Protein AF-A0A7C1QSH4-F1 (afdb_monomer_lite)

Sequence (235 aa):
MEVTATGENVVIDVFVGAFDNNEFIISPSNIIADNSPDDLEPAANSIRVELNITMPSQDDIYTLRILARASTLDGVDTGLAVIDIIVTVGTVIIPAIPPLALFFNHNNYYIGFVVVILLVIGLIIFQINVKRKRESKLHGIFMISAFALTTINAFLIMKDTMNITFGIIELPIINYIGQLSHIILGSVGYIAGIIAVIGIFSNVPISKMKLAVYVMFLAWTFNFFYGIFVPIPGG

Radius of gyration: 26.6 Å; chains: 1; bounding box: 58×40×71 Å

pLDDT: mean 81.97, std 11.88, range [41.84, 95.5]

Structure (mmCIF, N/CA/C/O backbone):
data_AF-A0A7C1QSH4-F1
#
_entry.id   AF-A0A7C1QSH4-F1
#
loop_
_atom_site.group_PDB
_atom_site.id
_atom_site.type_symbol
_atom_site.label_atom_id
_atom_site.label_alt_id
_atom_site.label_comp_id
_atom_site.label_asym_id
_atom_site.label_entity_id
_atom_site.label_seq_id
_atom_site.pdbx_PDB_ins_code
_atom_site.Cartn_x
_atom_site.Cartn_y
_atom_site.Cartn_z
_atom_site.occupancy
_atom_site.B_iso_or_equiv
_atom_site.auth_seq_id
_atom_site.auth_comp_id
_atom_site.auth_asym_id
_atom_site.auth_atom_id
_atom_site.pdbx_PDB_model_num
ATOM 1 N N . MET A 1 1 ? 16.823 3.602 -27.739 1.00 87.19 1 MET A N 1
ATOM 2 C CA . MET A 1 1 ? 16.861 3.101 -26.350 1.00 87.19 1 MET A CA 1
ATOM 3 C C . MET A 1 1 ? 18.049 2.174 -26.244 1.00 87.19 1 MET A C 1
ATOM 5 O O . MET A 1 1 ? 18.181 1.312 -27.100 1.00 87.19 1 MET A O 1
ATOM 9 N N . GLU A 1 2 ? 18.906 2.356 -25.247 1.00 91.62 2 GLU A N 1
ATOM 10 C CA . GLU A 1 2 ? 20.000 1.414 -24.999 1.00 91.62 2 GLU A CA 1
ATOM 11 C C . GLU A 1 2 ? 19.502 0.282 -24.095 1.00 91.62 2 GLU A C 1
ATOM 13 O O . GLU A 1 2 ? 18.857 0.539 -23.075 1.00 91.62 2 GLU A O 1
ATOM 18 N N . VAL A 1 3 ? 19.778 -0.962 -24.482 1.00 89.31 3 VAL A N 1
ATOM 19 C CA . VAL A 1 3 ? 19.474 -2.157 -23.692 1.00 89.31 3 VAL A CA 1
ATOM 20 C C . VAL A 1 3 ? 20.765 -2.939 -23.498 1.00 89.31 3 VAL A C 1
ATOM 22 O O . VAL A 1 3 ? 21.462 -3.244 -24.463 1.00 89.31 3 VAL A O 1
ATOM 25 N N . THR A 1 4 ? 21.068 -3.265 -22.242 1.00 91.12 4 THR A N 1
ATOM 26 C CA . THR A 1 4 ? 22.184 -4.144 -21.879 1.00 91.12 4 THR A CA 1
ATOM 27 C C . THR A 1 4 ? 21.631 -5.394 -21.209 1.00 91.12 4 THR A C 1
ATOM 29 O O . THR A 1 4 ? 20.870 -5.292 -20.246 1.00 91.12 4 THR A O 1
ATOM 32 N N . ALA A 1 5 ? 22.023 -6.564 -21.702 1.00 88.38 5 ALA A N 1
ATOM 33 C CA . ALA A 1 5 ? 21.636 -7.856 -21.152 1.00 88.38 5 ALA A CA 1
ATOM 34 C C . ALA A 1 5 ? 22.881 -8.700 -20.874 1.00 88.38 5 ALA A C 1
ATOM 36 O O . ALA A 1 5 ? 23.785 -8.758 -21.699 1.00 88.38 5 ALA A O 1
ATOM 37 N N . THR A 1 6 ? 22.931 -9.372 -19.725 1.00 87.38 6 THR A N 1
ATOM 38 C CA . THR A 1 6 ? 24.064 -10.220 -19.331 1.00 87.38 6 THR A CA 1
ATOM 39 C C . THR A 1 6 ? 23.585 -11.607 -18.912 1.00 87.38 6 THR A C 1
ATOM 41 O O . THR A 1 6 ? 22.501 -11.756 -18.346 1.00 87.38 6 THR A O 1
ATOM 44 N N . GLY A 1 7 ? 24.384 -12.635 -19.197 1.00 81.31 7 GLY A N 1
ATOM 45 C CA . GLY A 1 7 ? 24.073 -14.026 -18.861 1.00 81.31 7 GLY A CA 1
ATOM 46 C C . GLY A 1 7 ? 24.605 -15.026 -19.885 1.00 81.31 7 GLY A C 1
ATOM 47 O O . GLY A 1 7 ? 24.888 -14.672 -21.027 1.00 81.31 7 GLY A O 1
ATOM 48 N N . GLU A 1 8 ? 24.746 -16.288 -19.475 1.00 80.94 8 GLU A N 1
ATOM 49 C CA . GLU A 1 8 ? 25.209 -17.349 -20.374 1.00 80.94 8 GLU A CA 1
ATOM 50 C C . GLU A 1 8 ? 24.262 -17.529 -21.565 1.00 80.94 8 GLU A C 1
ATOM 52 O O . GLU A 1 8 ? 23.074 -17.797 -21.378 1.00 80.94 8 GLU A O 1
ATOM 57 N N . ASN A 1 9 ? 24.800 -17.425 -22.785 1.00 77.94 9 ASN A N 1
ATOM 58 C CA . ASN A 1 9 ? 24.036 -17.548 -24.034 1.00 77.94 9 ASN A CA 1
ATOM 59 C C . ASN A 1 9 ? 22.797 -16.631 -24.077 1.00 77.94 9 ASN A C 1
ATOM 61 O O . ASN A 1 9 ? 21.720 -17.053 -24.519 1.00 77.94 9 ASN A O 1
ATOM 65 N N . VAL A 1 10 ? 22.933 -15.406 -23.562 1.00 86.50 10 VAL A N 1
ATOM 66 C CA . VAL A 1 10 ? 21.848 -14.422 -23.536 1.00 86.50 10 VAL A CA 1
ATOM 67 C C . VAL A 1 10 ? 21.462 -13.981 -24.952 1.00 86.50 10 VAL A C 1
ATOM 69 O O . VAL A 1 10 ? 22.279 -13.964 -25.869 1.00 86.50 10 VAL A O 1
ATOM 72 N N . VAL A 1 11 ? 20.187 -13.649 -25.125 1.00 89.31 11 VAL A N 1
ATOM 73 C CA . VAL A 1 11 ? 19.580 -13.081 -26.329 1.00 89.31 11 VAL A CA 1
ATOM 74 C C . VAL A 1 11 ? 18.623 -11.981 -25.881 1.00 89.31 11 VAL A C 1
ATOM 76 O O . VAL A 1 11 ? 17.843 -12.194 -24.947 1.00 89.31 11 VAL A O 1
ATOM 79 N N . ILE A 1 12 ? 18.670 -10.823 -26.538 1.00 90.12 12 ILE A N 1
ATOM 80 C CA . ILE A 1 12 ? 17.647 -9.780 -26.395 1.00 90.12 12 ILE A CA 1
ATOM 81 C C . ILE A 1 12 ? 16.533 -10.082 -27.396 1.00 90.12 12 ILE A C 1
ATOM 83 O O . ILE A 1 12 ? 16.807 -10.251 -28.582 1.00 90.12 12 ILE A O 1
ATOM 87 N N . ASP A 1 13 ? 15.291 -10.166 -26.923 1.00 89.88 13 ASP A N 1
ATOM 88 C CA . ASP A 1 13 ? 14.128 -10.545 -27.729 1.00 89.88 13 ASP A CA 1
ATOM 89 C C . ASP A 1 13 ? 12.935 -9.617 -27.451 1.00 89.88 13 ASP A C 1
ATOM 91 O O . ASP A 1 13 ? 12.422 -9.539 -26.333 1.00 89.88 13 ASP A O 1
ATOM 95 N N . VAL A 1 14 ? 12.479 -8.914 -28.484 1.00 88.38 14 VAL A N 1
ATOM 96 C CA . VAL A 1 14 ? 11.181 -8.241 -28.533 1.00 88.38 14 VAL A CA 1
ATOM 97 C C . VAL A 1 14 ? 10.192 -9.220 -29.154 1.00 88.38 14 VAL A C 1
ATOM 99 O O . VAL A 1 14 ? 9.933 -9.210 -30.360 1.00 88.38 14 VAL A O 1
ATOM 102 N N . PHE A 1 15 ? 9.666 -10.107 -28.311 1.00 81.50 15 PHE A N 1
ATOM 103 C CA . PHE A 1 15 ? 8.886 -11.251 -28.765 1.00 81.50 15 PHE A CA 1
ATOM 104 C C . PHE A 1 15 ? 7.606 -10.813 -29.489 1.00 81.50 15 PHE A C 1
ATOM 106 O O . PHE A 1 15 ? 6.705 -10.214 -28.896 1.00 81.50 15 PHE A O 1
ATOM 113 N N . VAL A 1 16 ? 7.525 -11.135 -30.778 1.00 77.00 16 VAL A N 1
ATOM 114 C CA . VAL A 1 16 ? 6.364 -10.869 -31.636 1.00 77.00 16 VAL A CA 1
ATOM 115 C C . VAL A 1 16 ? 5.180 -11.698 -31.126 1.00 77.00 16 VAL A C 1
ATOM 117 O O . VAL A 1 16 ? 5.241 -12.925 -31.089 1.00 77.00 16 VAL A O 1
ATOM 120 N N . GLY A 1 17 ? 4.098 -11.030 -30.725 1.00 72.81 17 GLY A N 1
ATOM 121 C CA . GLY A 1 17 ? 2.904 -11.649 -30.140 1.00 72.81 17 GLY A CA 1
ATOM 122 C C . GLY A 1 17 ? 2.796 -11.578 -28.613 1.00 72.81 17 GLY A C 1
ATOM 123 O O . GLY A 1 17 ? 1.763 -11.983 -28.081 1.00 72.81 17 GLY A O 1
ATOM 124 N N . ALA A 1 18 ? 3.799 -11.049 -27.901 1.00 78.62 18 ALA A N 1
ATOM 125 C CA . ALA A 1 18 ? 3.620 -10.622 -26.510 1.00 78.62 18 ALA A CA 1
ATOM 126 C C . ALA A 1 18 ? 2.989 -9.226 -26.467 1.00 78.62 18 ALA A C 1
ATOM 128 O O . ALA A 1 18 ? 3.513 -8.301 -27.084 1.00 78.62 18 ALA A O 1
ATOM 129 N N . PHE A 1 19 ? 1.895 -9.081 -25.710 1.00 85.50 19 PHE A N 1
ATOM 130 C CA . PHE A 1 19 ? 1.136 -7.831 -25.580 1.00 85.50 19 PHE A CA 1
ATOM 131 C C . PHE A 1 19 ? 0.950 -7.113 -26.926 1.00 85.50 19 PHE A C 1
ATOM 133 O O . PHE A 1 19 ? 0.395 -7.699 -27.854 1.00 85.50 19 PHE A O 1
ATOM 140 N N . ASP A 1 20 ? 1.459 -5.884 -27.027 1.00 90.31 20 ASP A N 1
ATOM 141 C CA . ASP A 1 20 ? 1.323 -5.001 -28.172 1.00 90.31 20 ASP A CA 1
ATOM 142 C C . ASP A 1 20 ? 2.613 -4.927 -29.002 1.00 90.31 20 ASP A C 1
ATOM 144 O O . ASP A 1 20 ? 2.736 -4.060 -29.860 1.00 90.31 20 ASP A O 1
ATOM 148 N N . ASN A 1 21 ? 3.585 -5.830 -28.795 1.00 88.62 21 ASN A N 1
ATOM 149 C CA . ASN A 1 21 ? 4.876 -5.821 -29.503 1.00 88.62 21 ASN A CA 1
ATOM 150 C C . ASN A 1 21 ? 4.738 -5.788 -31.034 1.00 88.62 21 ASN A C 1
ATOM 152 O O . ASN A 1 21 ? 5.619 -5.271 -31.715 1.00 88.62 21 ASN A O 1
ATOM 156 N N . ASN A 1 22 ? 3.636 -6.318 -31.573 1.00 90.19 22 ASN A N 1
ATOM 157 C CA . ASN A 1 22 ? 3.340 -6.316 -33.010 1.00 90.19 22 ASN A CA 1
ATOM 158 C C . ASN A 1 22 ? 3.017 -4.924 -33.569 1.00 90.19 22 ASN A C 1
ATOM 160 O O . ASN A 1 22 ? 3.125 -4.717 -34.775 1.00 90.19 22 ASN A O 1
ATOM 164 N N . GLU A 1 23 ? 2.609 -3.992 -32.711 1.00 92.19 23 GLU A N 1
ATOM 165 C CA . GLU A 1 23 ? 2.243 -2.627 -33.090 1.00 92.19 23 GLU A CA 1
ATOM 166 C C . GLU A 1 23 ? 3.473 -1.703 -33.157 1.00 92.19 23 GLU A C 1
ATOM 168 O O . GLU A 1 23 ? 3.415 -0.619 -33.741 1.00 92.19 23 GLU A O 1
ATOM 173 N N . PHE A 1 24 ? 4.611 -2.133 -32.599 1.00 92.50 24 PHE A N 1
ATOM 174 C CA . PHE A 1 24 ? 5.875 -1.401 -32.647 1.00 92.50 24 PHE A CA 1
ATOM 175 C C . PHE A 1 24 ? 6.738 -1.856 -33.827 1.00 92.50 24 PHE A C 1
ATOM 177 O O . PHE A 1 24 ? 6.802 -3.036 -34.166 1.00 92.50 24 PHE A O 1
ATOM 184 N N . ILE A 1 25 ? 7.487 -0.920 -34.416 1.00 93.19 25 ILE A N 1
ATOM 185 C CA . ILE A 1 25 ? 8.544 -1.251 -35.384 1.00 93.19 25 ILE A CA 1
ATOM 186 C C . ILE A 1 25 ? 9.889 -1.129 -34.673 1.00 93.19 25 ILE A C 1
ATOM 188 O O . ILE A 1 25 ? 10.261 -0.036 -34.240 1.00 93.19 25 ILE A O 1
ATOM 192 N N . ILE A 1 26 ? 10.615 -2.242 -34.574 1.00 92.75 26 ILE A N 1
ATOM 193 C CA . ILE A 1 26 ? 11.911 -2.332 -33.895 1.00 92.75 26 ILE A CA 1
ATOM 194 C C . ILE A 1 26 ? 13.031 -2.476 -34.926 1.00 92.75 26 ILE A C 1
ATOM 196 O O . ILE A 1 26 ? 12.929 -3.241 -35.883 1.00 92.75 26 ILE A O 1
ATOM 200 N N . SER A 1 27 ? 14.121 -1.750 -34.707 1.00 92.94 27 SER A N 1
ATOM 201 C CA . SER A 1 27 ? 15.360 -1.820 -35.482 1.00 92.94 27 SER A CA 1
ATOM 202 C C . SER A 1 27 ? 16.552 -1.870 -34.516 1.00 92.94 27 SER A C 1
ATOM 204 O O . SER A 1 27 ? 16.499 -1.179 -33.495 1.00 92.94 27 SER A O 1
ATOM 206 N N . PRO A 1 28 ? 17.636 -2.614 -34.814 1.00 90.12 28 PRO A N 1
ATOM 207 C CA . PRO A 1 28 ? 17.927 -3.296 -36.087 1.00 90.12 28 PRO A CA 1
ATOM 208 C C . PRO A 1 28 ? 17.184 -4.625 -36.299 1.00 90.12 28 PRO A C 1
ATOM 210 O O . PRO A 1 28 ? 16.919 -4.996 -37.440 1.00 90.12 28 PRO A O 1
ATOM 213 N N . SER A 1 29 ? 16.788 -5.310 -35.227 1.00 90.62 29 SER A N 1
ATOM 214 C CA . SER A 1 29 ? 16.039 -6.570 -35.272 1.00 90.62 29 SER A CA 1
ATOM 215 C C . SER A 1 29 ? 15.241 -6.750 -33.977 1.00 90.62 29 SER A C 1
ATOM 217 O O . SER A 1 29 ? 15.579 -6.165 -32.948 1.00 90.62 29 SER A O 1
ATOM 219 N N . ASN A 1 30 ? 14.198 -7.582 -34.020 1.00 88.62 30 ASN A N 1
ATOM 220 C CA . ASN A 1 30 ? 13.460 -8.007 -32.826 1.00 88.62 30 ASN A CA 1
ATOM 221 C C . ASN A 1 30 ? 14.281 -8.968 -31.958 1.00 88.62 30 ASN A C 1
ATOM 223 O O . ASN A 1 30 ? 14.021 -9.075 -30.769 1.00 88.62 30 ASN A O 1
ATOM 227 N N . ILE A 1 31 ? 15.252 -9.673 -32.543 1.00 90.44 31 ILE A N 1
ATOM 228 C CA . ILE A 1 31 ? 16.086 -10.658 -31.851 1.00 90.44 31 ILE A CA 1
ATOM 229 C C . ILE A 1 31 ? 17.551 -10.312 -32.097 1.00 90.44 31 ILE A C 1
ATOM 231 O O . ILE A 1 31 ? 17.977 -10.238 -33.253 1.00 90.44 31 ILE A O 1
ATOM 235 N N . ILE A 1 32 ? 18.306 -10.133 -31.015 1.00 92.00 32 ILE A N 1
ATOM 236 C CA . ILE A 1 32 ? 19.735 -9.811 -31.019 1.00 92.00 32 ILE A CA 1
ATOM 237 C C . ILE A 1 32 ? 20.458 -10.867 -30.191 1.00 92.00 32 ILE A C 1
ATOM 239 O O . ILE A 1 32 ? 20.182 -11.030 -29.001 1.00 92.00 32 ILE A O 1
ATOM 243 N N . ALA A 1 33 ? 21.361 -11.605 -30.829 1.00 89.94 33 ALA A N 1
ATOM 244 C CA . ALA A 1 33 ? 22.171 -12.626 -30.176 1.00 89.94 33 ALA A CA 1
ATOM 245 C C . ALA A 1 33 ? 23.535 -12.067 -29.752 1.00 89.94 33 ALA A C 1
ATOM 247 O O . ALA A 1 33 ? 24.044 -11.124 -30.362 1.00 89.94 33 ALA A O 1
ATOM 248 N N . ASP A 1 34 ? 24.127 -12.696 -28.741 1.00 88.31 34 ASP A N 1
ATOM 249 C CA . ASP A 1 34 ? 25.480 -12.409 -28.263 1.00 88.31 34 ASP A CA 1
ATOM 250 C C . ASP A 1 34 ? 26.509 -12.568 -29.391 1.00 88.31 34 ASP A C 1
ATOM 252 O O . ASP A 1 34 ? 26.496 -13.564 -30.124 1.00 88.31 34 ASP A O 1
ATOM 256 N N . ASN A 1 35 ? 27.386 -11.573 -29.540 1.00 87.44 35 ASN A N 1
ATOM 257 C CA . ASN A 1 35 ? 28.372 -11.450 -30.620 1.00 87.44 35 ASN A CA 1
ATOM 258 C C . ASN A 1 35 ? 27.768 -11.379 -32.039 1.00 87.44 35 ASN A C 1
ATOM 260 O O . ASN A 1 35 ? 28.435 -11.714 -33.026 1.00 87.44 35 ASN A O 1
ATOM 264 N N . SER A 1 36 ? 26.504 -10.967 -32.171 1.00 90.88 36 SER A N 1
ATOM 265 C CA . SER A 1 36 ? 25.915 -10.648 -33.478 1.00 90.88 36 SER A CA 1
ATOM 266 C C . SER A 1 36 ? 26.439 -9.306 -34.020 1.00 90.88 36 SER A C 1
ATOM 268 O O . SER A 1 36 ? 27.003 -8.517 -33.266 1.00 90.88 36 SER A O 1
ATOM 270 N N . PRO A 1 37 ? 26.265 -8.994 -35.320 1.00 91.25 37 PRO A N 1
ATOM 271 C CA . PRO A 1 37 ? 26.692 -7.705 -35.880 1.00 91.25 37 PRO A CA 1
ATOM 272 C C . PRO A 1 37 ? 26.049 -6.477 -35.222 1.00 91.25 37 PRO A C 1
ATOM 274 O O . PRO A 1 37 ? 26.605 -5.385 -35.307 1.00 91.25 37 PRO A O 1
ATOM 277 N N . ASP A 1 38 ? 24.885 -6.664 -34.601 1.00 92.25 38 ASP A N 1
ATOM 278 C CA . ASP A 1 38 ? 24.133 -5.621 -33.904 1.00 92.25 38 ASP A CA 1
ATOM 279 C C . ASP A 1 38 ? 24.494 -5.533 -32.409 1.00 92.25 38 ASP A C 1
ATOM 281 O O . ASP A 1 38 ? 24.003 -4.650 -31.703 1.00 92.25 38 ASP A O 1
ATOM 285 N N . ASP A 1 39 ? 25.349 -6.437 -31.924 1.00 92.19 39 ASP A N 1
ATOM 286 C CA . ASP A 1 39 ? 25.893 -6.400 -30.576 1.00 92.19 39 ASP A CA 1
ATOM 287 C C . ASP A 1 39 ? 27.076 -5.428 -30.507 1.00 92.19 39 ASP A C 1
ATOM 289 O O . ASP A 1 39 ? 28.132 -5.613 -31.116 1.00 92.19 39 ASP A O 1
ATOM 293 N N . LEU A 1 40 ? 26.880 -4.355 -29.751 1.00 92.25 40 LEU A N 1
ATOM 294 C CA . LEU A 1 40 ? 27.864 -3.308 -29.513 1.00 92.25 40 LEU A CA 1
ATOM 295 C C . LEU A 1 40 ? 28.824 -3.669 -28.373 1.00 92.25 40 LEU A C 1
ATOM 297 O O . LEU A 1 40 ? 29.684 -2.847 -28.034 1.00 92.25 40 LEU A O 1
ATOM 301 N N . GLU A 1 41 ? 28.672 -4.835 -27.739 1.00 90.12 41 GLU A N 1
ATOM 302 C CA . GLU A 1 41 ? 29.575 -5.351 -26.716 1.00 90.12 41 GLU A CA 1
ATOM 303 C C . GLU A 1 41 ? 30.280 -6.629 -27.209 1.00 90.12 41 GLU A C 1
ATOM 305 O O . GLU A 1 41 ? 29.647 -7.655 -27.410 1.00 90.12 41 GLU A O 1
ATOM 310 N N . PRO A 1 42 ? 31.610 -6.612 -27.407 1.00 80.81 42 PRO A N 1
ATOM 311 C CA . PRO A 1 42 ? 32.346 -7.782 -27.898 1.00 80.81 42 PRO A CA 1
ATOM 312 C C . PRO A 1 42 ? 32.633 -8.844 -26.817 1.00 80.81 42 PRO A C 1
ATOM 314 O O . PRO A 1 42 ? 33.387 -9.789 -27.066 1.00 80.81 42 PRO A O 1
ATOM 317 N N . ALA A 1 43 ? 32.148 -8.657 -25.587 1.00 88.25 43 ALA A N 1
ATOM 318 C CA . ALA A 1 43 ? 32.390 -9.569 -24.480 1.00 88.25 43 ALA A CA 1
ATOM 319 C C . ALA A 1 43 ? 31.348 -10.693 -24.453 1.00 88.25 43 ALA A C 1
ATOM 321 O O . ALA A 1 43 ? 30.153 -10.437 -24.387 1.00 88.25 43 ALA A O 1
ATOM 322 N N . ALA A 1 44 ? 31.813 -11.944 -24.388 1.00 84.69 44 ALA A N 1
ATOM 323 C CA . ALA A 1 44 ? 30.923 -13.093 -24.254 1.00 84.69 44 ALA A CA 1
ATOM 324 C C . ALA A 1 44 ? 29.993 -12.962 -23.036 1.00 84.69 44 ALA A C 1
ATOM 326 O O . ALA A 1 44 ? 30.416 -12.531 -21.957 1.00 84.69 44 ALA A O 1
ATOM 327 N N . ASN A 1 45 ? 28.761 -13.442 -23.195 1.00 86.06 45 ASN A N 1
ATOM 328 C CA . ASN A 1 45 ? 27.684 -13.416 -22.209 1.00 86.06 45 ASN A CA 1
ATOM 329 C C . ASN A 1 45 ? 27.194 -12.001 -21.858 1.00 86.06 45 ASN A C 1
ATOM 331 O O . ASN A 1 45 ? 26.651 -11.790 -20.767 1.00 86.06 45 ASN A O 1
ATOM 335 N N . SER A 1 46 ? 27.393 -11.027 -22.748 1.00 89.38 46 SER A N 1
ATOM 336 C CA . SER A 1 46 ? 26.962 -9.646 -22.555 1.00 89.38 46 SER A CA 1
ATOM 337 C C . SER A 1 46 ? 26.601 -9.009 -23.888 1.00 89.38 46 SER A C 1
ATOM 339 O O . SER A 1 46 ? 27.477 -8.775 -24.702 1.00 89.38 46 SER A O 1
ATOM 341 N N . ILE A 1 47 ? 25.334 -8.637 -24.052 1.00 91.25 47 ILE A N 1
ATOM 342 C CA . ILE A 1 47 ? 24.849 -7.906 -25.223 1.00 91.25 47 ILE A CA 1
ATOM 343 C C . ILE A 1 47 ? 24.620 -6.452 -24.841 1.00 91.25 47 ILE A C 1
ATOM 345 O O . ILE A 1 47 ? 23.942 -6.175 -23.844 1.00 91.25 47 ILE A O 1
ATOM 349 N N . ARG A 1 48 ? 25.086 -5.524 -25.677 1.00 93.62 48 ARG A N 1
ATOM 350 C CA . ARG A 1 48 ? 24.647 -4.121 -25.644 1.00 93.62 48 ARG A CA 1
ATOM 351 C C . ARG A 1 48 ? 24.106 -3.728 -27.008 1.00 93.62 48 ARG A C 1
ATOM 353 O O . ARG A 1 48 ? 24.815 -3.832 -27.995 1.00 93.62 48 ARG A O 1
ATOM 360 N N . VAL A 1 49 ? 22.882 -3.211 -27.070 1.00 93.50 49 VAL A N 1
ATOM 361 C CA . VAL A 1 49 ? 22.268 -2.785 -28.336 1.00 93.50 49 VAL A CA 1
ATOM 362 C C . VAL A 1 49 ? 21.547 -1.449 -28.194 1.00 93.50 49 VAL A C 1
ATOM 364 O O . VAL A 1 49 ? 20.917 -1.161 -27.173 1.00 93.50 49 VAL A O 1
ATOM 367 N N . GLU A 1 50 ? 21.607 -0.638 -29.248 1.00 93.81 50 GLU A N 1
ATOM 368 C CA . GLU A 1 50 ? 20.758 0.540 -29.412 1.00 93.81 50 GLU A CA 1
ATOM 369 C C . GLU A 1 50 ? 19.532 0.188 -30.260 1.00 93.81 50 GLU A C 1
ATOM 371 O O . GLU A 1 50 ? 19.606 0.060 -31.481 1.00 93.81 50 GLU A O 1
ATOM 376 N N . LEU A 1 51 ? 18.377 0.053 -29.608 1.00 92.56 51 LEU A N 1
ATOM 377 C CA . LEU A 1 51 ? 17.105 -0.179 -30.284 1.00 92.56 51 LEU A CA 1
ATOM 378 C C . LEU A 1 51 ? 16.492 1.145 -30.739 1.00 92.56 51 LEU A C 1
ATOM 380 O O . LEU A 1 51 ? 16.255 2.052 -29.928 1.00 92.56 51 LEU A O 1
ATOM 384 N N . ASN A 1 52 ? 16.171 1.236 -32.025 1.00 93.00 52 ASN A N 1
ATOM 385 C CA . ASN A 1 52 ? 15.297 2.267 -32.561 1.00 93.00 52 ASN A CA 1
ATOM 386 C C . ASN A 1 52 ? 13.864 1.723 -32.617 1.00 93.00 52 ASN A C 1
ATOM 388 O O . ASN A 1 52 ? 13.599 0.731 -33.295 1.00 93.00 52 ASN A O 1
ATOM 392 N N . ILE A 1 53 ? 12.961 2.360 -31.874 1.00 92.50 53 ILE A N 1
ATOM 393 C CA . ILE A 1 53 ? 11.585 1.904 -31.662 1.00 92.50 53 ILE A CA 1
ATOM 394 C C . ILE A 1 53 ? 10.654 2.971 -32.230 1.00 92.50 53 ILE A C 1
ATOM 396 O O . ILE A 1 53 ? 10.630 4.101 -31.738 1.00 92.50 53 ILE A O 1
ATOM 400 N N . THR A 1 54 ? 9.883 2.616 -33.253 1.00 93.38 54 THR A N 1
ATOM 401 C CA . THR A 1 54 ? 8.830 3.482 -33.796 1.00 93.38 54 THR A CA 1
ATOM 402 C C . THR A 1 54 ? 7.505 3.136 -33.135 1.00 93.38 54 THR A C 1
ATOM 404 O O . THR A 1 54 ? 7.123 1.966 -33.087 1.00 93.38 54 THR A O 1
ATOM 407 N N . MET A 1 55 ? 6.823 4.160 -32.627 1.00 91.69 55 MET A N 1
ATOM 408 C CA . MET A 1 55 ? 5.554 4.013 -31.916 1.00 91.69 55 MET A CA 1
ATOM 409 C C . MET A 1 55 ? 4.383 3.778 -32.885 1.00 91.69 55 MET A C 1
ATOM 411 O O . MET A 1 55 ? 4.439 4.268 -34.020 1.00 91.69 55 MET A O 1
ATOM 415 N N . PRO A 1 56 ? 3.311 3.097 -32.440 1.00 90.38 56 PRO A N 1
ATOM 416 C CA . PRO A 1 56 ? 2.076 2.962 -33.207 1.00 90.38 56 PRO A CA 1
ATOM 417 C C . PRO A 1 56 ? 1.465 4.327 -33.548 1.00 90.38 56 PRO A C 1
ATOM 419 O O . PRO A 1 56 ? 1.678 5.315 -32.846 1.00 90.38 56 PRO A O 1
ATOM 422 N N . SER A 1 57 ? 0.679 4.396 -34.625 1.00 88.25 57 SER A N 1
ATOM 423 C CA . SER A 1 57 ? 0.072 5.652 -35.090 1.00 88.25 57 SER A CA 1
ATOM 424 C C . SER A 1 57 ? -1.330 5.927 -34.537 1.00 88.25 57 SER A C 1
ATOM 426 O O . SER A 1 57 ? -1.897 6.972 -34.851 1.00 88.25 57 SER A O 1
ATOM 428 N N . GLN A 1 58 ? -1.933 4.981 -33.813 1.00 89.56 58 GLN A N 1
ATOM 429 C CA . GLN A 1 58 ? -3.283 5.118 -33.258 1.00 89.56 58 GLN A CA 1
ATOM 430 C C . GLN A 1 58 ? -3.223 5.500 -31.778 1.00 89.56 58 GLN A C 1
ATOM 432 O O . GLN A 1 58 ? -2.373 4.994 -31.047 1.00 89.56 58 GLN A O 1
ATOM 437 N N . ASP A 1 59 ? -4.140 6.367 -31.348 1.00 87.44 59 ASP A N 1
ATOM 438 C CA . ASP A 1 59 ? -4.262 6.797 -29.953 1.00 87.44 59 ASP A CA 1
ATOM 439 C C . ASP A 1 59 ? -4.681 5.619 -29.057 1.00 87.44 59 ASP A C 1
ATOM 441 O O . ASP A 1 59 ? -5.824 5.167 -29.139 1.00 87.44 59 ASP A O 1
ATOM 445 N N . ASP A 1 60 ? -3.767 5.144 -28.206 1.00 83.56 60 ASP A N 1
ATOM 446 C CA . ASP A 1 60 ? -4.018 4.109 -27.193 1.00 83.56 60 ASP A CA 1
ATOM 447 C C . ASP A 1 60 ? -2.860 4.027 -26.169 1.00 83.56 60 ASP A C 1
ATOM 449 O O . ASP A 1 60 ? -1.854 4.747 -26.257 1.00 83.56 60 ASP A O 1
ATOM 453 N N . ILE A 1 61 ? -3.000 3.138 -25.185 1.00 82.69 61 ILE A N 1
ATOM 454 C CA . ILE A 1 61 ? -1.943 2.708 -24.270 1.00 82.69 61 ILE A CA 1
ATOM 455 C C . ILE A 1 61 ? -1.432 1.342 -24.730 1.00 82.69 61 ILE A C 1
ATOM 457 O O . ILE A 1 61 ? -2.150 0.351 -24.654 1.00 82.69 61 ILE A O 1
ATOM 461 N N . TYR A 1 62 ? -0.165 1.293 -25.126 1.00 86.25 62 TYR A N 1
ATOM 462 C CA . TYR A 1 62 ? 0.511 0.088 -25.594 1.00 86.25 62 TYR A CA 1
ATOM 463 C C . TYR A 1 62 ? 1.564 -0.366 -24.584 1.00 86.25 62 TYR A C 1
ATOM 465 O O . TYR A 1 62 ? 2.211 0.451 -23.923 1.00 86.25 62 TYR A O 1
ATOM 473 N N . THR A 1 63 ? 1.782 -1.672 -24.496 1.00 90.00 63 THR A N 1
ATOM 474 C CA . THR A 1 63 ? 2.841 -2.283 -23.690 1.00 90.00 63 THR A CA 1
ATOM 475 C C . THR A 1 63 ? 3.869 -2.936 -24.604 1.00 90.00 63 THR A C 1
ATOM 477 O O . THR A 1 63 ? 3.578 -3.931 -25.266 1.00 90.00 63 THR A O 1
ATOM 480 N N . LEU A 1 64 ? 5.089 -2.391 -24.606 1.00 89.81 64 LEU A N 1
ATOM 481 C CA . LEU A 1 64 ? 6.252 -3.000 -25.247 1.00 89.81 64 LEU A CA 1
ATOM 482 C C . LEU A 1 64 ? 6.993 -3.873 -24.230 1.00 89.81 64 LEU A C 1
ATOM 484 O O . LEU A 1 64 ? 7.516 -3.360 -23.241 1.00 89.81 64 LEU A O 1
ATOM 488 N N . ARG A 1 65 ? 7.085 -5.174 -24.492 1.00 89.25 65 ARG A N 1
ATOM 489 C CA . ARG A 1 65 ? 7.855 -6.134 -23.696 1.00 89.25 65 ARG A CA 1
ATOM 490 C C . ARG A 1 65 ? 9.176 -6.464 -24.377 1.00 89.25 65 ARG A C 1
ATOM 492 O O . ARG A 1 65 ? 9.195 -6.966 -25.499 1.00 89.25 65 ARG A O 1
ATOM 499 N N . ILE A 1 66 ? 10.273 -6.245 -23.662 1.00 88.88 66 ILE A N 1
ATOM 500 C CA . ILE A 1 66 ? 11.627 -6.627 -24.070 1.00 88.88 66 ILE A CA 1
ATOM 501 C C . ILE A 1 66 ? 12.143 -7.679 -23.091 1.00 88.88 66 ILE A C 1
ATOM 503 O O . ILE A 1 66 ? 12.064 -7.513 -21.872 1.00 88.88 66 ILE A O 1
ATOM 507 N N . LEU A 1 67 ? 12.680 -8.766 -23.630 1.00 88.06 67 LEU A N 1
ATOM 508 C CA . LEU A 1 67 ? 13.176 -9.907 -22.876 1.00 88.06 67 LEU A CA 1
ATOM 509 C C . LEU A 1 67 ? 14.691 -10.001 -23.008 1.00 88.06 67 LEU A C 1
ATOM 511 O O . LEU A 1 67 ? 15.239 -9.815 -24.091 1.00 88.06 67 LEU A O 1
ATOM 515 N N . ALA A 1 68 ? 15.351 -10.380 -21.921 1.00 87.75 68 ALA A N 1
ATOM 516 C CA . ALA A 1 68 ? 16.651 -11.032 -21.980 1.00 87.75 68 ALA A CA 1
ATOM 517 C C . ALA A 1 68 ? 16.432 -12.509 -21.644 1.00 87.75 68 ALA A C 1
ATOM 519 O O . ALA A 1 68 ? 15.974 -12.826 -20.544 1.00 87.75 68 ALA A O 1
ATOM 520 N N . ARG A 1 69 ? 16.715 -13.423 -22.572 1.00 82.94 69 ARG A N 1
ATOM 521 C CA . ARG A 1 69 ? 16.467 -14.867 -22.405 1.00 82.94 69 ARG A CA 1
ATOM 522 C C . ARG A 1 69 ? 17.661 -15.710 -22.830 1.00 82.94 69 ARG A C 1
ATOM 524 O O . ARG A 1 69 ? 18.560 -15.216 -23.496 1.00 82.94 69 ARG A O 1
ATOM 531 N N . ALA A 1 70 ? 17.650 -16.993 -22.476 1.00 74.94 70 ALA A N 1
ATOM 532 C CA . ALA A 1 70 ? 18.598 -17.955 -23.031 1.00 74.94 70 ALA A CA 1
ATOM 533 C C . ALA A 1 70 ? 18.267 -18.262 -24.506 1.00 74.94 70 ALA A C 1
ATOM 535 O O . ALA A 1 70 ? 17.093 -18.342 -24.889 1.00 74.94 70 ALA A O 1
ATOM 536 N N . SER A 1 71 ? 19.298 -18.490 -25.324 1.00 66.56 71 SER A N 1
ATOM 537 C CA . SER A 1 71 ? 19.171 -18.752 -26.768 1.00 66.56 71 SER A CA 1
ATOM 538 C C . SER A 1 71 ? 18.371 -20.011 -27.134 1.00 66.56 71 SER A C 1
ATOM 540 O O . SER A 1 71 ? 17.947 -20.157 -28.274 1.00 66.56 71 SER A O 1
ATOM 542 N N . THR A 1 72 ? 18.133 -20.914 -26.179 1.00 62.22 72 THR A N 1
ATOM 543 C CA . THR A 1 72 ? 17.529 -22.238 -26.406 1.00 62.22 72 THR A CA 1
ATOM 544 C C . THR A 1 72 ? 16.004 -22.282 -26.281 1.00 62.22 72 THR A C 1
ATOM 546 O O . THR A 1 72 ? 15.410 -23.334 -26.516 1.00 62.22 72 THR A O 1
ATOM 549 N N . LEU A 1 73 ? 15.359 -21.175 -25.906 1.00 58.59 73 LEU A N 1
ATOM 550 C CA . LEU A 1 73 ? 13.913 -21.106 -25.668 1.00 58.59 73 LEU A CA 1
ATOM 551 C C . LEU A 1 73 ? 13.224 -20.277 -26.753 1.00 58.59 73 LEU A C 1
ATOM 553 O O . LEU A 1 73 ? 12.894 -19.113 -26.544 1.00 58.59 73 LEU A O 1
ATOM 557 N N . ASP A 1 74 ? 12.999 -20.880 -27.917 1.00 55.53 74 ASP A N 1
ATOM 558 C CA . ASP A 1 74 ? 12.095 -20.299 -28.908 1.00 55.53 74 ASP A CA 1
ATOM 559 C C . ASP A 1 74 ? 10.648 -20.395 -28.402 1.00 55.53 74 ASP A C 1
ATOM 561 O O . ASP A 1 74 ? 10.135 -21.483 -28.134 1.00 55.53 74 ASP A O 1
ATOM 565 N N . GLY A 1 75 ? 9.970 -19.252 -28.283 1.00 51.69 75 GLY A N 1
ATOM 566 C CA . GLY A 1 75 ? 8.511 -19.211 -28.144 1.00 51.69 75 GLY A CA 1
ATOM 567 C C . GLY A 1 75 ? 7.934 -19.454 -26.748 1.00 51.69 75 GLY A C 1
ATOM 568 O O . GLY A 1 75 ? 6.729 -19.676 -26.640 1.00 51.69 75 GLY A O 1
ATOM 569 N N . VAL A 1 76 ? 8.738 -19.391 -25.684 1.00 55.88 76 VAL A N 1
ATOM 570 C CA . VAL A 1 76 ? 8.224 -19.371 -24.306 1.00 55.88 76 VAL A CA 1
ATOM 571 C C . VAL A 1 76 ? 8.694 -18.087 -23.632 1.00 55.88 76 VAL A C 1
ATOM 573 O O . VAL A 1 76 ? 9.887 -17.794 -23.625 1.00 55.88 76 VAL A O 1
ATOM 576 N N . ASP A 1 77 ? 7.750 -17.331 -23.065 1.00 54.09 77 ASP A N 1
ATOM 577 C CA . ASP A 1 77 ? 7.966 -16.115 -22.266 1.00 54.09 77 ASP A CA 1
ATOM 578 C C . ASP A 1 77 ? 8.628 -16.451 -20.913 1.00 54.09 77 ASP A C 1
ATOM 580 O O . ASP A 1 77 ? 8.081 -16.270 -19.828 1.00 54.09 77 ASP A O 1
ATOM 584 N N . THR A 1 78 ? 9.802 -17.068 -20.987 1.00 54.91 78 THR A N 1
ATOM 585 C CA . THR A 1 78 ? 10.680 -17.414 -19.872 1.00 54.91 78 THR A CA 1
ATOM 586 C C . THR A 1 78 ? 11.950 -16.593 -20.031 1.00 54.91 78 THR A C 1
ATOM 588 O O . THR A 1 78 ? 13.026 -17.122 -20.316 1.00 54.91 78 THR A O 1
ATOM 591 N N . GLY A 1 79 ? 11.806 -15.271 -19.929 1.00 59.69 79 GLY A N 1
ATOM 592 C CA . GLY A 1 79 ? 12.945 -14.366 -19.826 1.00 59.69 79 GLY A CA 1
ATOM 593 C C . GLY A 1 79 ? 13.726 -14.626 -18.535 1.00 59.69 79 GLY A C 1
ATOM 594 O O . GLY A 1 79 ? 13.141 -14.882 -17.484 1.00 59.69 79 GLY A O 1
ATOM 595 N N . LEU A 1 80 ? 15.054 -14.540 -18.606 1.00 65.44 80 LEU A N 1
ATOM 596 C CA . LEU A 1 80 ? 15.917 -14.370 -17.431 1.00 65.44 80 LEU A CA 1
ATOM 597 C C . LEU A 1 80 ? 15.661 -12.999 -16.784 1.00 65.44 80 LEU A C 1
ATOM 599 O O . LEU A 1 80 ? 15.730 -12.861 -15.565 1.00 65.44 80 LEU A O 1
ATOM 603 N N . ALA A 1 81 ? 15.319 -12.005 -17.607 1.00 74.62 81 ALA A N 1
ATOM 604 C CA . ALA A 1 81 ? 14.794 -10.713 -17.193 1.00 74.62 81 ALA A CA 1
ATOM 605 C C . ALA A 1 81 ? 13.739 -10.224 -18.197 1.00 74.62 81 ALA A C 1
ATOM 607 O O . ALA A 1 81 ? 13.835 -10.496 -19.396 1.00 74.62 81 ALA A O 1
ATOM 608 N N . VAL A 1 82 ? 12.743 -9.496 -17.691 1.00 82.00 82 VAL A N 1
ATOM 609 C CA . VAL A 1 82 ? 11.636 -8.928 -18.471 1.00 82.00 82 VAL A CA 1
ATOM 610 C C . VAL A 1 82 ? 11.541 -7.442 -18.157 1.00 82.00 82 VAL A C 1
ATOM 612 O O . VAL A 1 82 ? 11.581 -7.055 -16.986 1.00 82.00 82 VAL A O 1
ATOM 615 N N . ILE A 1 83 ? 11.408 -6.619 -19.192 1.00 84.12 83 ILE A N 1
ATOM 616 C CA . ILE A 1 83 ? 11.111 -5.194 -19.070 1.00 84.12 83 ILE A CA 1
ATOM 617 C C . ILE A 1 83 ? 9.838 -4.911 -19.859 1.00 84.12 83 ILE A C 1
ATOM 619 O O . ILE A 1 83 ? 9.804 -5.121 -21.069 1.00 84.12 83 ILE A O 1
ATOM 623 N N . ASP A 1 84 ? 8.830 -4.385 -19.168 1.00 85.19 84 ASP A N 1
ATOM 624 C CA . ASP A 1 84 ? 7.596 -3.891 -19.774 1.00 85.19 84 ASP A CA 1
ATOM 625 C C . ASP A 1 84 ? 7.615 -2.358 -19.771 1.00 85.19 84 ASP A C 1
ATOM 627 O O . ASP A 1 84 ? 7.751 -1.721 -18.723 1.00 85.19 84 ASP A O 1
ATOM 631 N N . ILE A 1 85 ? 7.495 -1.760 -20.954 1.00 85.25 85 ILE A N 1
ATOM 632 C CA . ILE A 1 85 ? 7.490 -0.314 -21.173 1.00 85.25 85 ILE A CA 1
ATOM 633 C C . ILE A 1 85 ? 6.083 0.090 -21.597 1.00 85.25 85 ILE A C 1
ATOM 635 O O . ILE A 1 85 ? 5.616 -0.283 -22.673 1.00 85.25 85 ILE A O 1
ATOM 639 N N . ILE A 1 86 ? 5.416 0.875 -20.753 1.00 83.88 86 ILE A N 1
ATOM 640 C CA . ILE A 1 86 ? 4.101 1.437 -21.066 1.00 83.88 86 ILE A CA 1
ATOM 641 C C . ILE A 1 86 ? 4.303 2.695 -21.908 1.00 83.88 86 ILE A C 1
ATOM 643 O O . ILE A 1 86 ? 4.940 3.655 -21.468 1.00 83.88 86 ILE A O 1
ATOM 647 N N . VAL A 1 87 ? 3.739 2.691 -23.111 1.00 83.50 87 VAL A N 1
ATOM 648 C CA . VAL A 1 87 ? 3.783 3.797 -24.065 1.00 83.50 87 VAL A CA 1
ATOM 649 C C . VAL A 1 87 ? 2.366 4.306 -24.285 1.00 83.50 87 VAL A C 1
ATOM 651 O O . VAL A 1 87 ? 1.485 3.560 -24.696 1.00 83.50 87 VAL A O 1
ATOM 654 N N . THR A 1 88 ? 2.142 5.596 -24.052 1.00 83.06 88 THR A N 1
ATOM 655 C CA . THR A 1 88 ? 0.867 6.244 -24.375 1.00 83.06 88 THR A CA 1
ATOM 656 C C . THR A 1 88 ? 1.024 7.067 -25.646 1.00 83.06 88 THR A C 1
ATOM 658 O O . THR A 1 88 ? 1.835 7.995 -25.684 1.00 83.06 88 THR A O 1
ATOM 661 N N . VAL A 1 89 ? 0.253 6.730 -26.678 1.00 84.38 89 VAL A N 1
ATOM 662 C CA . VAL A 1 89 ? 0.182 7.473 -27.942 1.00 84.38 89 VAL A CA 1
ATOM 663 C C . VAL A 1 89 ? -1.091 8.316 -27.930 1.00 84.38 89 VAL A C 1
ATOM 665 O O . VAL A 1 89 ? -2.160 7.831 -27.570 1.00 84.38 89 VAL A O 1
ATOM 668 N N . GLY A 1 90 ? -0.984 9.594 -28.295 1.00 79.38 90 GLY A N 1
ATOM 669 C CA . GLY A 1 90 ? -2.112 10.527 -28.261 1.00 79.38 90 GLY A CA 1
ATOM 670 C C . GLY A 1 90 ? -2.270 11.222 -26.906 1.00 79.38 90 GLY A C 1
ATOM 671 O O . GLY A 1 90 ? -1.305 11.746 -26.343 1.00 79.38 90 GLY A O 1
ATOM 672 N N . THR A 1 91 ? -3.499 11.291 -26.386 1.00 62.84 91 THR A N 1
ATOM 673 C CA . THR A 1 91 ? -3.764 11.944 -25.092 1.00 62.84 91 THR A CA 1
ATOM 674 C C . THR A 1 91 ? -3.206 11.095 -23.953 1.00 62.84 91 THR A C 1
ATOM 676 O O . THR A 1 91 ? -3.554 9.926 -23.828 1.00 62.84 91 THR A O 1
ATOM 679 N N . VAL A 1 92 ? -2.385 11.690 -23.081 1.00 55.94 92 VAL A N 1
ATOM 680 C CA . VAL A 1 92 ? -1.863 11.028 -21.876 1.00 55.94 9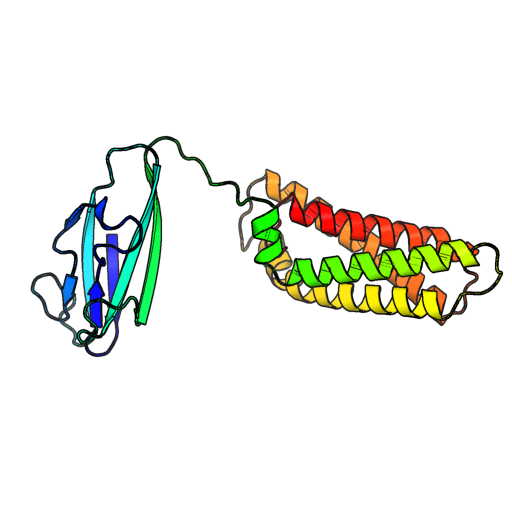2 VAL A CA 1
ATOM 681 C C . VAL A 1 92 ? -3.016 10.748 -20.909 1.00 55.94 92 VAL A C 1
ATOM 683 O O . VAL A 1 92 ? -3.338 11.561 -20.042 1.00 55.94 92 VAL A O 1
ATOM 686 N N . ILE A 1 93 ? -3.671 9.600 -21.065 1.00 54.44 93 ILE A N 1
ATOM 687 C CA . ILE A 1 93 ? -4.590 9.067 -20.066 1.00 54.44 93 ILE A CA 1
ATOM 688 C C . ILE A 1 93 ? -3.717 8.296 -19.086 1.00 54.44 93 ILE A C 1
ATOM 690 O O . ILE A 1 93 ? -3.323 7.170 -19.359 1.00 54.44 93 ILE A O 1
ATOM 694 N N . ILE A 1 94 ? -3.383 8.906 -17.949 1.00 54.69 94 ILE A N 1
ATOM 695 C CA . ILE A 1 94 ? -2.817 8.163 -16.819 1.00 54.69 94 ILE A CA 1
ATOM 696 C C . ILE A 1 94 ? -3.921 7.191 -16.384 1.00 54.69 94 ILE A C 1
ATOM 698 O O . ILE A 1 94 ? -4.956 7.671 -15.906 1.00 54.69 94 ILE A O 1
ATOM 702 N N . PRO A 1 95 ? -3.780 5.865 -16.583 1.00 49.62 95 PRO A N 1
ATOM 703 C CA . PRO A 1 95 ? -4.844 4.945 -16.227 1.00 49.62 95 PRO A CA 1
ATOM 704 C C . PRO A 1 95 ? -5.059 5.043 -14.718 1.00 49.62 95 PRO A C 1
ATOM 706 O O . PRO A 1 95 ? -4.184 4.712 -13.916 1.00 49.62 95 PRO A O 1
ATOM 709 N N . ALA A 1 96 ? -6.228 5.543 -14.321 1.00 55.28 96 ALA A N 1
ATOM 710 C CA . ALA A 1 96 ? -6.651 5.477 -12.937 1.00 55.28 96 ALA A CA 1
ATOM 711 C C . ALA A 1 96 ? -6.816 3.993 -12.600 1.00 55.28 96 ALA A C 1
ATOM 713 O O . ALA A 1 96 ? -7.743 3.349 -13.094 1.00 55.28 96 ALA A O 1
ATOM 714 N N . ILE A 1 97 ? -5.904 3.432 -11.802 1.00 57.62 97 ILE A N 1
ATOM 715 C CA . ILE A 1 97 ? -6.055 2.063 -11.304 1.00 57.62 97 ILE A CA 1
ATOM 716 C C . ILE A 1 97 ? -7.393 2.022 -10.553 1.00 57.62 97 ILE A C 1
ATOM 718 O O . ILE A 1 97 ? -7.571 2.794 -9.604 1.00 57.62 97 ILE A O 1
ATOM 722 N N . PRO A 1 98 ? -8.363 1.185 -10.966 1.00 63.91 98 PRO A N 1
ATOM 723 C CA . PRO A 1 98 ? -9.662 1.177 -10.321 1.00 63.91 98 PRO A CA 1
ATOM 724 C C . PRO A 1 98 ? -9.486 0.788 -8.842 1.00 63.91 98 PRO A C 1
ATOM 726 O O . PRO A 1 98 ? -8.750 -0.161 -8.558 1.00 63.91 98 PRO A O 1
ATOM 729 N N . PRO A 1 99 ? -10.177 1.453 -7.894 1.00 60.25 99 PRO A N 1
ATOM 730 C CA . PRO A 1 99 ? -10.031 1.201 -6.453 1.00 60.25 99 PRO A CA 1
ATOM 731 C C . PRO A 1 99 ? -10.147 -0.276 -6.054 1.00 60.25 99 PRO A C 1
ATOM 733 O O . PRO A 1 99 ? -9.486 -0.747 -5.132 1.00 60.25 99 PRO A O 1
ATOM 736 N N . LEU A 1 100 ? -10.963 -1.036 -6.789 1.00 64.31 100 LEU A N 1
ATOM 737 C CA . LEU A 1 100 ? -11.138 -2.467 -6.568 1.00 64.31 100 LEU A CA 1
ATOM 738 C C . LEU A 1 100 ? -9.886 -3.287 -6.931 1.00 64.31 100 LEU A C 1
ATOM 740 O O . LEU A 1 100 ? -9.581 -4.254 -6.245 1.00 64.31 100 LEU A O 1
ATOM 744 N N . ALA A 1 101 ? -9.136 -2.898 -7.966 1.00 59.88 101 ALA A N 1
ATOM 745 C CA . ALA A 1 101 ? -7.877 -3.555 -8.319 1.00 59.88 101 ALA A CA 1
ATOM 746 C C . ALA A 1 101 ? -6.765 -3.246 -7.300 1.00 59.88 101 ALA A C 1
ATOM 748 O O . ALA A 1 101 ? -5.984 -4.135 -6.970 1.00 59.88 101 ALA A O 1
ATOM 749 N N . LEU A 1 102 ? -6.733 -2.029 -6.736 1.00 62.75 102 LEU A N 1
ATOM 750 C CA . LEU A 1 102 ? -5.819 -1.681 -5.636 1.00 62.75 102 LEU A CA 1
ATOM 751 C C . LEU A 1 102 ? -6.056 -2.563 -4.405 1.00 62.75 102 LEU A C 1
ATOM 753 O O . LEU A 1 102 ? -5.093 -3.079 -3.835 1.00 62.75 102 LEU A O 1
ATOM 757 N N . PHE A 1 103 ? -7.328 -2.795 -4.059 1.00 59.88 103 PHE A N 1
ATOM 758 C CA . PHE A 1 103 ? -7.724 -3.652 -2.941 1.00 59.88 103 PHE A CA 1
ATOM 759 C C . PHE A 1 103 ? -7.196 -5.088 -3.075 1.00 59.88 103 PHE A C 1
ATOM 761 O O . PHE A 1 103 ? -6.711 -5.651 -2.097 1.00 59.88 103 PHE A O 1
ATOM 768 N N . PHE A 1 104 ? -7.256 -5.678 -4.274 1.00 63.47 104 PHE A N 1
ATOM 769 C CA . PHE A 1 104 ? -6.801 -7.056 -4.481 1.00 63.47 104 PHE A CA 1
ATOM 770 C C . PHE A 1 104 ? -5.274 -7.208 -4.540 1.00 63.47 104 PHE A C 1
ATOM 772 O O . PHE A 1 104 ? -4.770 -8.297 -4.256 1.00 63.47 104 PHE A O 1
ATOM 779 N N . ASN A 1 105 ? -4.549 -6.130 -4.854 1.00 64.19 105 ASN A N 1
ATOM 780 C CA . ASN A 1 105 ? -3.101 -6.155 -5.066 1.00 64.19 105 ASN A CA 1
ATOM 781 C C . ASN A 1 105 ? -2.263 -5.839 -3.815 1.00 64.19 105 ASN A C 1
ATOM 783 O O . ASN A 1 105 ? -1.052 -6.051 -3.853 1.00 64.19 105 ASN A O 1
ATOM 787 N N . HIS A 1 106 ? -2.861 -5.372 -2.711 1.00 68.12 106 HIS A N 1
ATOM 788 C CA . HIS A 1 106 ? -2.103 -5.009 -1.505 1.00 68.12 106 HIS A CA 1
ATOM 789 C C . HIS A 1 106 ? -2.519 -5.818 -0.277 1.00 68.12 106 HIS A C 1
ATOM 791 O O . HIS A 1 106 ? -3.655 -5.766 0.197 1.00 68.12 106 HIS A O 1
ATOM 797 N N . ASN A 1 107 ? -1.538 -6.509 0.311 1.00 69.81 107 ASN A N 1
ATOM 798 C CA . ASN A 1 107 ? -1.733 -7.328 1.510 1.00 69.81 107 ASN A CA 1
ATOM 799 C C . ASN A 1 107 ? -2.239 -6.526 2.727 1.00 69.81 107 ASN A C 1
ATOM 801 O O . ASN A 1 107 ? -2.942 -7.066 3.587 1.00 69.81 107 ASN A O 1
ATOM 805 N N . ASN A 1 108 ? -1.927 -5.230 2.772 1.00 76.25 108 ASN A N 1
ATOM 806 C CA . ASN A 1 108 ? -2.287 -4.320 3.857 1.00 76.25 108 ASN A CA 1
ATOM 807 C C . ASN A 1 108 ? -3.799 -4.048 3.912 1.00 76.25 108 ASN A C 1
ATOM 809 O O . ASN A 1 108 ? -4.363 -3.941 5.005 1.00 76.25 108 ASN A O 1
ATOM 813 N N . TYR A 1 109 ? -4.496 -4.029 2.767 1.00 79.50 109 TYR A N 1
ATOM 814 C CA . TYR A 1 109 ? -5.953 -3.880 2.759 1.00 79.50 109 TYR A CA 1
ATOM 815 C C . TYR A 1 109 ? -6.664 -5.099 3.348 1.00 79.50 109 TYR A C 1
ATOM 817 O O . TYR A 1 109 ? -7.659 -4.927 4.050 1.00 79.50 109 TYR A O 1
ATOM 825 N N . TYR A 1 110 ? -6.158 -6.323 3.159 1.00 82.25 110 TYR A N 1
ATOM 826 C CA . TYR A 1 110 ? -6.768 -7.497 3.797 1.00 82.25 110 TYR A CA 1
ATOM 827 C C . TYR A 1 110 ? -6.643 -7.434 5.323 1.00 82.25 110 TYR A C 1
ATOM 829 O O . TYR A 1 110 ? -7.618 -7.685 6.033 1.00 82.25 110 TYR A O 1
ATOM 837 N N . ILE A 1 111 ? -5.474 -7.035 5.839 1.00 86.44 111 ILE A N 1
ATOM 838 C CA . ILE A 1 111 ? -5.266 -6.853 7.283 1.00 86.44 111 ILE A CA 1
ATOM 839 C C . ILE A 1 111 ? -6.160 -5.721 7.805 1.00 86.44 111 ILE A C 1
ATOM 841 O O . ILE A 1 111 ? -6.858 -5.902 8.804 1.00 86.44 111 ILE A O 1
ATOM 845 N N . GLY A 1 112 ? -6.199 -4.584 7.105 1.00 87.44 112 GLY A N 1
ATOM 846 C CA . GLY A 1 112 ? -7.062 -3.450 7.436 1.00 87.44 112 GLY A CA 1
ATOM 847 C C . GLY A 1 112 ? -8.552 -3.811 7.450 1.00 87.44 112 GLY A C 1
ATOM 848 O O . GLY A 1 112 ? -9.279 -3.409 8.358 1.00 87.44 112 GLY A O 1
ATOM 849 N N . PHE A 1 113 ? -9.007 -4.642 6.513 1.00 89.25 113 PHE A N 1
ATOM 850 C CA . PHE A 1 113 ? -10.390 -5.110 6.465 1.00 89.25 113 PHE A CA 1
ATOM 851 C C . PHE A 1 113 ? -10.736 -5.993 7.670 1.00 89.25 113 PHE A C 1
ATOM 853 O O . PHE A 1 113 ? -11.762 -5.789 8.323 1.00 89.25 113 PHE A O 1
ATOM 860 N N . VAL A 1 114 ? -9.851 -6.934 8.020 1.00 92.38 114 VAL A N 1
ATOM 861 C CA . VAL A 1 114 ? -10.014 -7.773 9.217 1.00 92.38 114 VAL A CA 1
ATOM 862 C C . VAL A 1 114 ? -10.044 -6.912 10.481 1.00 92.38 114 VAL A C 1
ATOM 864 O O . VAL A 1 114 ? -10.891 -7.137 11.347 1.00 92.38 114 VAL A O 1
ATOM 867 N N . VAL A 1 115 ? -9.187 -5.890 10.576 1.00 92.81 115 VAL A N 1
ATOM 868 C CA . VAL A 1 115 ? -9.219 -4.908 11.671 1.00 92.81 115 VAL A CA 1
ATOM 869 C C . VAL A 1 115 ? -10.600 -4.264 11.778 1.00 92.81 115 VAL A C 1
ATOM 871 O O . VAL A 1 115 ? -11.188 -4.294 12.858 1.00 92.81 115 VAL A O 1
ATOM 874 N N . VAL A 1 116 ? -11.153 -3.736 10.681 1.00 93.56 116 VAL A N 1
ATOM 875 C CA . VAL A 1 116 ? -12.479 -3.096 10.690 1.00 93.56 116 VAL A CA 1
ATOM 876 C C . VAL A 1 116 ? -13.562 -4.068 11.164 1.00 93.56 116 VAL A C 1
ATOM 878 O O . VAL A 1 116 ? -14.368 -3.697 12.017 1.00 93.56 116 VAL A O 1
ATOM 881 N N . ILE A 1 117 ? -13.555 -5.324 10.704 1.00 94.88 117 ILE A N 1
ATOM 882 C CA . ILE A 1 117 ? -14.505 -6.348 11.171 1.00 94.88 117 ILE A CA 1
ATOM 883 C C . ILE A 1 117 ? -14.404 -6.546 12.688 1.00 94.88 117 ILE A C 1
ATOM 885 O O . ILE A 1 117 ? -15.422 -6.520 13.385 1.00 94.88 117 ILE A O 1
ATOM 889 N N . LEU A 1 118 ? -13.190 -6.719 13.217 1.00 95.50 118 LEU A N 1
ATOM 890 C CA . LEU A 1 118 ? -12.980 -6.917 14.652 1.00 95.50 118 LEU A CA 1
ATOM 891 C C . LEU A 1 118 ? -13.445 -5.700 15.460 1.00 95.50 118 LEU A C 1
ATOM 893 O O . LEU A 1 118 ? -14.095 -5.874 16.491 1.00 95.50 118 LEU A O 1
ATOM 897 N N . LEU A 1 119 ? -13.180 -4.479 14.981 1.00 94.25 119 LEU A N 1
ATOM 898 C CA . LEU A 1 119 ? -13.659 -3.261 15.634 1.00 94.25 119 LEU A CA 1
ATOM 899 C C . LEU A 1 119 ? -15.185 -3.165 15.622 1.00 94.25 119 LEU A C 1
ATOM 901 O O . LEU A 1 119 ? -15.763 -2.781 16.634 1.00 94.25 119 LEU A O 1
ATOM 905 N N . VAL A 1 120 ? -15.850 -3.520 14.516 1.00 94.56 120 VAL A N 1
ATOM 906 C CA . VAL A 1 120 ? -17.320 -3.523 14.429 1.00 94.56 120 VAL A CA 1
ATOM 907 C C . VAL A 1 120 ? -17.908 -4.510 15.434 1.00 94.56 120 VAL A C 1
ATOM 909 O O . VAL A 1 120 ? -18.811 -4.150 16.191 1.00 94.56 120 VAL A O 1
ATOM 912 N N . ILE A 1 121 ? -17.383 -5.737 15.495 1.00 94.38 121 ILE A N 1
ATOM 913 C CA . ILE A 1 121 ? -17.850 -6.749 16.452 1.00 94.38 121 ILE A CA 1
ATOM 914 C C . ILE A 1 121 ? -17.605 -6.273 17.889 1.00 94.38 121 ILE A C 1
ATOM 916 O O . ILE A 1 121 ? -18.516 -6.324 18.722 1.00 94.38 121 ILE A O 1
ATOM 920 N N . GLY A 1 122 ? -16.409 -5.747 18.171 1.00 91.00 122 GLY A N 1
ATOM 921 C CA . GLY A 1 122 ? -16.076 -5.127 19.450 1.00 91.00 122 GLY A CA 1
ATOM 922 C C . GLY A 1 122 ? -17.079 -4.032 19.814 1.00 91.00 122 GLY A C 1
ATOM 923 O O . GLY A 1 122 ? -17.683 -4.079 20.885 1.00 91.00 122 GLY A O 1
ATOM 924 N N . LEU A 1 123 ? -17.350 -3.106 18.897 1.00 91.06 123 LEU A N 1
ATOM 925 C CA . LEU A 1 123 ? -18.278 -1.998 19.095 1.00 91.06 123 LEU A CA 1
ATOM 926 C C . LEU A 1 123 ? -19.716 -2.468 19.353 1.00 91.06 123 LEU A C 1
ATOM 928 O O . LEU A 1 123 ? -20.385 -1.921 20.227 1.00 91.06 123 LEU A O 1
ATOM 932 N N . ILE A 1 124 ? -20.201 -3.499 18.658 1.00 91.00 124 ILE A N 1
ATOM 933 C CA . ILE A 1 124 ? -21.525 -4.086 18.920 1.00 91.00 124 ILE A CA 1
ATOM 934 C C . ILE A 1 124 ? -21.586 -4.631 20.352 1.00 91.00 124 ILE A C 1
ATOM 936 O O . ILE A 1 124 ? -22.512 -4.315 21.106 1.00 91.00 124 ILE A O 1
ATOM 940 N N . ILE A 1 125 ? -20.573 -5.398 20.768 1.00 89.31 125 ILE A N 1
ATOM 941 C CA . ILE A 1 125 ? -20.494 -5.946 22.129 1.00 89.31 125 ILE A CA 1
ATOM 942 C C . ILE A 1 125 ? -20.401 -4.811 23.156 1.00 89.31 125 ILE A C 1
ATOM 944 O O . ILE A 1 125 ? -21.039 -4.886 24.212 1.00 89.31 125 ILE A O 1
ATOM 948 N N . PHE A 1 126 ? -19.662 -3.745 22.843 1.00 86.75 126 PHE A N 1
ATOM 949 C CA . PHE A 1 126 ? -19.592 -2.531 23.646 1.00 86.75 126 PHE A CA 1
ATOM 950 C C . PHE A 1 126 ? -20.980 -1.914 23.836 1.00 86.75 126 PHE A C 1
ATOM 952 O O . PHE A 1 126 ? -21.376 -1.678 24.976 1.00 86.75 126 PHE A O 1
ATOM 959 N N . GLN A 1 127 ? -21.751 -1.710 22.759 1.00 87.12 127 GLN A N 1
ATOM 960 C CA . GLN A 1 127 ? -23.092 -1.113 22.827 1.00 87.12 127 GLN A CA 1
ATOM 961 C C . GLN A 1 127 ? -24.059 -1.944 23.666 1.00 87.12 127 GLN A C 1
ATOM 963 O O . GLN A 1 127 ? -24.745 -1.405 24.535 1.00 87.12 127 GLN A O 1
ATOM 968 N N . ILE A 1 128 ? -24.077 -3.264 23.465 1.00 86.50 128 ILE A N 1
ATOM 969 C CA . ILE A 1 128 ? -24.938 -4.178 24.232 1.00 86.50 128 ILE A CA 1
ATOM 970 C C . ILE A 1 128 ? -24.635 -4.075 25.734 1.00 86.50 128 ILE A C 1
ATOM 972 O O . ILE A 1 128 ? -25.538 -4.119 26.573 1.00 86.50 128 ILE A O 1
ATOM 976 N N . ASN A 1 129 ? -23.360 -3.908 26.089 1.00 81.44 129 ASN A N 1
ATOM 977 C CA . ASN A 1 129 ? -22.907 -3.880 27.476 1.00 81.44 129 ASN A CA 1
ATOM 978 C C . ASN A 1 129 ? -22.708 -2.462 28.031 1.00 81.44 129 ASN A C 1
ATOM 980 O O . ASN A 1 129 ? -22.320 -2.318 29.185 1.00 81.44 129 ASN A O 1
ATOM 984 N N . VAL A 1 130 ? -23.032 -1.407 27.280 1.00 75.44 130 VAL A N 1
ATOM 985 C CA . VAL A 1 130 ? -22.683 -0.023 27.642 1.00 75.44 130 VAL A CA 1
ATOM 986 C C . VAL A 1 130 ? -23.367 0.467 28.924 1.00 75.44 130 VAL A C 1
ATOM 988 O O . VAL A 1 130 ? -22.861 1.349 29.619 1.00 75.44 130 VAL A O 1
ATOM 991 N N . LYS A 1 131 ? -24.540 -0.100 29.238 1.00 73.00 131 LYS A N 1
ATOM 992 C CA . LYS A 1 131 ? -25.303 0.174 30.466 1.00 73.00 131 LYS A CA 1
ATOM 993 C C . LYS A 1 131 ? -24.816 -0.658 31.657 1.00 73.00 131 LYS A C 1
ATOM 995 O O . LYS A 1 131 ? -25.215 -0.398 32.791 1.00 73.00 131 LYS A O 1
ATOM 1000 N N . ARG A 1 132 ? -23.962 -1.658 31.423 1.00 67.94 132 ARG A N 1
ATOM 1001 C CA . ARG A 1 132 ? -23.354 -2.475 32.475 1.00 67.94 132 ARG A CA 1
ATOM 1002 C C . ARG A 1 132 ? -22.127 -1.738 33.016 1.00 67.94 132 ARG A C 1
ATOM 1004 O O . ARG A 1 132 ? -21.366 -1.129 32.275 1.00 67.94 132 ARG A O 1
ATOM 1011 N N . LYS A 1 133 ? -21.923 -1.778 34.336 1.00 65.56 133 LYS A N 1
ATOM 1012 C CA . LYS A 1 133 ? -20.821 -1.058 35.009 1.00 65.56 133 LYS A CA 1
ATOM 1013 C C . LYS A 1 133 ? -19.433 -1.681 34.776 1.00 65.56 133 LYS A C 1
ATOM 1015 O O . LYS A 1 133 ? -18.450 -1.134 35.264 1.00 65.56 133 LYS A O 1
ATOM 1020 N N . ARG A 1 134 ? -19.349 -2.822 34.083 1.00 66.31 134 ARG A N 1
ATOM 1021 C CA . ARG A 1 134 ? -18.111 -3.578 33.848 1.00 66.31 134 ARG A CA 1
ATOM 1022 C C . ARG A 1 134 ? -17.921 -3.873 32.367 1.00 66.31 134 ARG A C 1
ATOM 1024 O O . ARG A 1 134 ? -18.892 -4.047 31.635 1.00 66.31 134 ARG A O 1
ATOM 1031 N N . GLU A 1 135 ? -16.655 -3.925 31.983 1.00 70.75 135 GLU A N 1
ATOM 1032 C CA . GLU A 1 135 ? -16.180 -4.329 30.665 1.00 70.75 135 GLU A CA 1
ATOM 1033 C C . GLU A 1 135 ? -16.531 -5.811 30.397 1.00 70.75 135 GLU A C 1
ATOM 1035 O O . GLU A 1 135 ? -16.590 -6.625 31.325 1.00 70.75 135 GLU A O 1
ATOM 1040 N N . SER A 1 136 ? -16.857 -6.139 29.142 1.00 80.56 136 SER A N 1
ATOM 1041 C CA . SER A 1 136 ? -17.126 -7.513 28.711 1.00 80.56 136 SER A CA 1
ATOM 1042 C C . SER A 1 136 ? -15.860 -8.130 28.134 1.00 80.56 136 SER A C 1
ATOM 1044 O O . SER A 1 136 ? -15.408 -7.670 27.093 1.00 80.56 136 SER A O 1
ATOM 1046 N N . LYS A 1 137 ? -15.386 -9.250 28.698 1.00 84.62 137 LYS A N 1
ATOM 1047 C CA . LYS A 1 137 ? -14.195 -9.975 28.206 1.00 84.62 137 LYS A CA 1
ATOM 1048 C C . LYS A 1 137 ? -14.155 -10.135 26.680 1.00 84.62 137 LYS A C 1
ATOM 1050 O O . LYS A 1 137 ? -13.087 -10.051 26.088 1.00 84.62 137 LYS A O 1
ATOM 1055 N N . LEU A 1 138 ? -15.311 -10.364 26.048 1.00 87.25 138 LEU A N 1
ATOM 1056 C CA . LEU A 1 138 ? -15.408 -10.488 24.593 1.00 87.25 138 LEU A CA 1
ATOM 1057 C C . LEU A 1 138 ? -15.083 -9.173 23.872 1.00 87.25 138 LEU A C 1
ATOM 1059 O O . LEU A 1 138 ? -14.317 -9.200 22.919 1.00 87.25 138 LEU A O 1
ATOM 1063 N N . HIS A 1 139 ? -15.606 -8.032 24.334 1.00 89.44 139 HIS A N 1
ATOM 1064 C CA . HIS A 1 139 ? -15.243 -6.723 23.776 1.00 89.44 139 HIS A CA 1
ATOM 1065 C C . HIS A 1 139 ? -13.732 -6.507 23.892 1.00 89.44 139 HIS A C 1
ATOM 1067 O O . HIS A 1 139 ? -13.095 -6.205 22.888 1.00 89.44 139 HIS A O 1
ATOM 1073 N N . GLY A 1 140 ? -13.154 -6.763 25.069 1.00 86.69 140 GLY A N 1
ATOM 1074 C CA . GLY A 1 140 ? -11.717 -6.665 25.291 1.00 86.69 140 GLY A CA 1
ATOM 1075 C C . GLY A 1 140 ? -10.896 -7.491 24.300 1.00 86.69 140 GLY A C 1
ATOM 1076 O O . GLY A 1 140 ? -9.961 -6.959 23.708 1.00 86.69 140 GLY A O 1
ATOM 1077 N N . ILE A 1 141 ? -11.279 -8.751 24.055 1.00 92.00 141 ILE A N 1
ATOM 1078 C CA . ILE A 1 141 ? -10.617 -9.622 23.066 1.00 92.00 141 ILE A CA 1
ATOM 1079 C C . ILE A 1 141 ? -10.646 -8.983 21.674 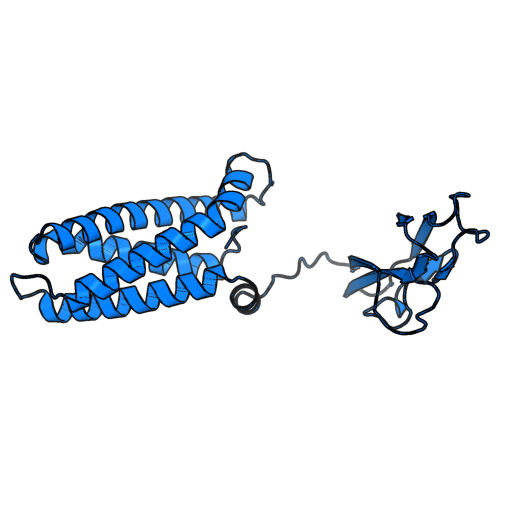1.00 92.00 141 ILE A C 1
ATOM 1081 O O . ILE A 1 141 ? -9.592 -8.809 21.070 1.00 92.00 141 ILE A O 1
ATOM 1085 N N . PHE A 1 142 ? -11.822 -8.580 21.185 1.00 94.00 142 PHE A N 1
ATOM 1086 C CA . PHE A 1 142 ? -11.947 -7.988 19.850 1.00 94.00 142 PHE A CA 1
ATOM 1087 C C . PHE A 1 142 ? -11.158 -6.680 19.713 1.00 94.00 142 PHE A C 1
ATOM 1089 O O . PHE A 1 142 ? -10.474 -6.489 18.709 1.00 94.00 142 PHE A O 1
ATOM 1096 N N . MET A 1 143 ? -11.189 -5.812 20.728 1.00 91.44 143 MET A N 1
ATOM 1097 C CA . MET A 1 143 ? -10.456 -4.544 20.698 1.00 91.44 143 MET A CA 1
ATOM 1098 C C . MET A 1 143 ? -8.940 -4.743 20.747 1.00 91.44 143 MET A C 1
ATOM 1100 O O . MET A 1 143 ? -8.219 -4.068 20.016 1.00 91.44 143 MET A O 1
ATOM 1104 N N . ILE A 1 144 ? -8.445 -5.677 21.566 1.00 92.75 144 ILE A N 1
ATOM 1105 C CA . ILE A 1 144 ? -7.011 -5.987 21.655 1.00 92.75 144 ILE A CA 1
ATOM 1106 C C . ILE A 1 144 ? -6.524 -6.639 20.357 1.00 92.75 144 ILE A C 1
ATOM 1108 O O . ILE A 1 144 ? -5.483 -6.243 19.838 1.00 92.75 144 ILE A O 1
ATOM 1112 N N . SER A 1 145 ? -7.276 -7.592 19.797 1.00 94.25 145 SER A N 1
ATOM 1113 C CA . SER A 1 145 ? -6.938 -8.219 18.514 1.00 94.25 145 SER A CA 1
ATOM 1114 C C . SER A 1 145 ? -6.929 -7.205 17.369 1.00 94.25 145 SER A C 1
ATOM 1116 O O . SER A 1 145 ? -5.986 -7.192 16.580 1.00 94.25 145 SER A O 1
ATOM 1118 N N . ALA A 1 146 ? -7.927 -6.316 17.305 1.00 94.12 146 ALA A N 1
ATOM 1119 C CA . ALA A 1 146 ? -7.957 -5.237 16.321 1.00 94.12 146 ALA A CA 1
ATOM 1120 C C . ALA A 1 146 ? -6.762 -4.288 16.483 1.00 94.12 146 ALA A C 1
ATOM 1122 O O . ALA A 1 146 ? -6.133 -3.913 15.495 1.00 94.12 146 ALA A O 1
ATOM 1123 N N . PHE A 1 147 ? -6.415 -3.929 17.723 1.00 94.19 147 PHE A N 1
ATOM 1124 C CA . PHE A 1 147 ? -5.266 -3.073 18.006 1.00 94.19 147 PHE A CA 1
ATOM 1125 C C . PHE A 1 147 ? -3.950 -3.729 17.570 1.00 94.19 147 PHE A C 1
ATOM 1127 O O . PHE A 1 147 ? -3.179 -3.110 16.845 1.00 94.19 147 PHE A O 1
ATOM 1134 N N . ALA A 1 148 ? -3.731 -4.999 17.921 1.00 93.81 148 ALA A N 1
ATOM 1135 C CA . ALA A 1 148 ? -2.532 -5.741 17.537 1.00 93.81 148 ALA A CA 1
ATOM 1136 C C . ALA A 1 148 ? -2.369 -5.847 16.011 1.00 93.81 148 ALA A C 1
ATOM 1138 O O . ALA A 1 148 ? -1.288 -5.582 15.486 1.00 93.81 148 ALA A O 1
ATOM 1139 N N . LEU A 1 149 ? -3.445 -6.177 15.287 1.00 92.81 149 LEU A N 1
ATOM 1140 C CA . LEU A 1 149 ? -3.417 -6.226 13.823 1.00 92.81 149 LEU A CA 1
ATOM 1141 C C . LEU A 1 149 ? -3.190 -4.845 13.200 1.00 92.81 149 LEU A C 1
ATOM 1143 O O . LEU A 1 149 ? -2.481 -4.739 12.205 1.00 92.81 149 LEU A O 1
ATOM 1147 N N . THR A 1 150 ? -3.722 -3.782 13.806 1.00 91.12 150 THR A N 1
ATOM 1148 C CA . THR A 1 150 ? -3.459 -2.411 13.346 1.00 91.12 150 THR A CA 1
ATOM 1149 C C . THR A 1 150 ? -1.995 -2.032 13.529 1.00 91.12 150 THR A C 1
ATOM 1151 O O . THR A 1 150 ? -1.407 -1.432 12.635 1.00 91.12 150 THR A O 1
ATOM 1154 N N . THR A 1 151 ? -1.379 -2.414 14.650 1.00 91.44 151 THR A N 1
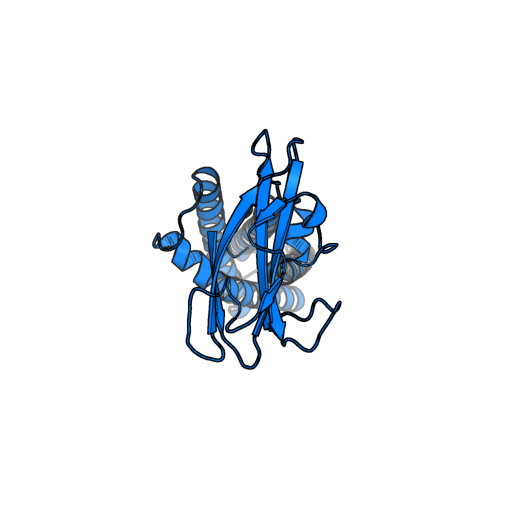ATOM 1155 C CA . THR A 1 151 ? 0.059 -2.223 14.876 1.00 91.44 151 THR A CA 1
ATOM 1156 C C . THR A 1 151 ? 0.889 -2.967 13.832 1.00 91.44 151 THR A C 1
ATOM 1158 O O . THR A 1 151 ? 1.817 -2.386 13.277 1.00 91.44 151 THR A O 1
ATOM 1161 N N . ILE A 1 152 ? 0.541 -4.220 13.517 1.00 88.75 152 ILE A N 1
ATOM 1162 C CA . ILE A 1 152 ? 1.208 -4.987 12.451 1.00 88.75 152 ILE A CA 1
ATOM 1163 C C . ILE A 1 152 ? 1.068 -4.262 11.108 1.00 88.75 152 ILE A C 1
ATOM 1165 O O . ILE A 1 152 ? 2.071 -4.038 10.436 1.00 88.75 152 ILE A O 1
ATOM 1169 N N . ASN A 1 153 ? -0.148 -3.836 10.753 1.00 86.25 153 ASN A N 1
ATOM 1170 C CA . ASN A 1 153 ? -0.406 -3.105 9.514 1.00 86.25 153 ASN A CA 1
ATOM 1171 C C . ASN A 1 153 ? 0.421 -1.810 9.432 1.00 86.25 153 ASN A C 1
ATOM 1173 O O . ASN A 1 153 ? 1.035 -1.530 8.410 1.00 86.25 153 ASN A O 1
ATOM 1177 N N . ALA A 1 154 ? 0.510 -1.057 10.533 1.00 83.88 154 ALA A N 1
ATOM 1178 C CA . ALA A 1 154 ? 1.306 0.165 10.608 1.00 83.88 154 ALA A CA 1
ATOM 1179 C C . ALA A 1 154 ? 2.804 -0.091 10.365 1.00 83.88 154 ALA A C 1
ATOM 1181 O O . ALA A 1 154 ? 3.447 0.683 9.662 1.00 83.88 154 ALA A O 1
ATOM 1182 N N . PHE A 1 155 ? 3.363 -1.181 10.902 1.00 84.12 155 PHE A N 1
ATOM 1183 C CA . PHE A 1 155 ? 4.766 -1.536 10.664 1.00 84.12 155 PHE A CA 1
ATOM 1184 C C . PHE A 1 155 ? 5.045 -1.929 9.212 1.00 84.12 155 PHE A C 1
ATOM 1186 O O . PHE A 1 155 ? 6.102 -1.571 8.693 1.00 84.12 155 PHE A O 1
ATOM 1193 N N . LEU A 1 156 ? 4.112 -2.623 8.554 1.00 83.06 156 LEU A N 1
ATOM 1194 C CA . LEU A 1 156 ? 4.260 -3.021 7.151 1.00 83.06 156 LEU A CA 1
ATOM 1195 C C . LEU A 1 156 ? 4.338 -1.808 6.214 1.00 83.06 156 LEU A C 1
ATOM 1197 O O . LEU A 1 156 ? 5.135 -1.816 5.282 1.00 83.06 156 LEU A O 1
ATOM 1201 N N . ILE A 1 157 ? 3.581 -0.748 6.506 1.00 78.75 157 ILE A N 1
ATOM 1202 C CA . ILE A 1 157 ? 3.544 0.476 5.685 1.00 78.75 157 ILE A CA 1
ATOM 1203 C C . ILE A 1 157 ? 4.572 1.536 6.107 1.00 78.75 157 ILE A C 1
ATOM 1205 O O . ILE A 1 157 ? 4.744 2.554 5.431 1.00 78.75 157 ILE A O 1
ATOM 1209 N N . MET A 1 158 ? 5.250 1.337 7.243 1.00 79.06 158 MET A N 1
ATOM 1210 C CA . MET A 1 158 ? 6.095 2.358 7.869 1.00 79.06 158 MET A CA 1
ATOM 1211 C C . MET A 1 158 ? 7.272 2.765 6.983 1.00 79.06 158 MET A C 1
ATOM 1213 O O . MET A 1 158 ? 7.581 3.951 6.891 1.00 79.06 158 MET A O 1
ATOM 1217 N N . LYS A 1 159 ? 7.915 1.800 6.315 1.00 77.50 159 LYS A N 1
ATOM 1218 C CA . LYS A 1 159 ? 9.065 2.064 5.439 1.00 77.50 159 LYS A CA 1
ATOM 1219 C C . LYS A 1 159 ? 8.685 3.005 4.295 1.00 77.50 159 LYS A C 1
ATOM 1221 O O . LYS A 1 159 ? 9.352 4.018 4.094 1.00 77.50 159 LYS A O 1
ATOM 1226 N N . ASP A 1 160 ? 7.603 2.694 3.591 1.00 74.69 160 ASP A N 1
ATOM 1227 C CA . ASP A 1 160 ? 7.144 3.491 2.453 1.00 74.69 160 ASP A CA 1
ATOM 1228 C C . ASP A 1 160 ? 6.675 4.869 2.920 1.00 74.69 160 ASP A C 1
ATOM 1230 O O . ASP A 1 160 ? 7.090 5.889 2.371 1.00 74.69 160 ASP A O 1
ATOM 1234 N N . THR A 1 161 ? 5.938 4.913 4.035 1.00 74.19 161 THR A N 1
ATOM 1235 C CA . THR A 1 161 ? 5.527 6.167 4.679 1.00 74.19 161 THR A CA 1
ATOM 1236 C C . THR A 1 161 ? 6.731 7.057 5.011 1.00 74.19 161 THR A C 1
ATOM 1238 O O . THR A 1 161 ? 6.698 8.258 4.738 1.00 74.19 161 THR A O 1
ATOM 1241 N N . MET A 1 162 ? 7.811 6.492 5.564 1.00 75.81 162 MET A N 1
ATOM 1242 C CA . MET A 1 162 ? 9.039 7.230 5.882 1.00 75.81 162 MET A CA 1
ATOM 1243 C C . MET A 1 162 ? 9.743 7.735 4.624 1.00 75.81 162 MET A C 1
ATOM 1245 O O . MET A 1 162 ? 10.098 8.910 4.572 1.00 75.81 162 MET A O 1
ATOM 1249 N N . ASN A 1 163 ? 9.910 6.891 3.604 1.00 75.19 163 ASN A N 1
ATOM 1250 C CA . ASN A 1 163 ? 10.564 7.288 2.356 1.00 75.19 163 ASN A CA 1
ATOM 1251 C C . ASN A 1 163 ? 9.883 8.505 1.723 1.00 75.19 163 ASN A C 1
ATOM 1253 O O . ASN A 1 163 ? 10.550 9.438 1.284 1.00 75.19 163 ASN A O 1
ATOM 1257 N N . ILE A 1 164 ? 8.556 8.535 1.740 1.00 72.56 164 ILE A N 1
ATOM 1258 C CA . ILE A 1 164 ? 7.797 9.665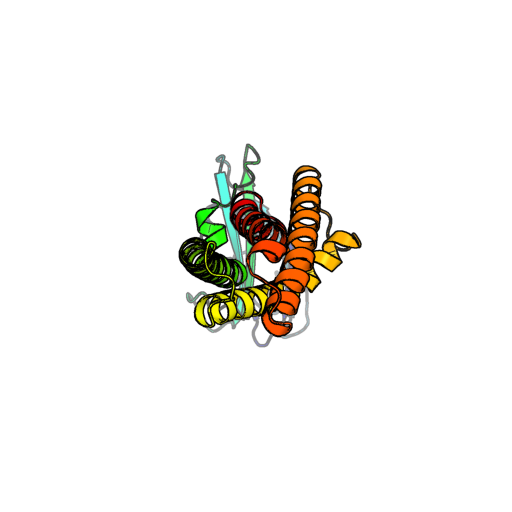 1.210 1.00 72.56 164 ILE A CA 1
ATOM 1259 C C . ILE A 1 164 ? 7.910 10.892 2.124 1.00 72.56 164 ILE A C 1
ATOM 1261 O O . ILE A 1 164 ? 8.151 12.003 1.656 1.00 72.56 164 ILE A O 1
ATOM 1265 N N . THR A 1 165 ? 7.776 10.701 3.441 1.00 71.38 165 THR A N 1
ATOM 1266 C CA . THR A 1 165 ? 7.832 11.799 4.424 1.00 71.38 165 THR A CA 1
ATOM 1267 C C . THR A 1 165 ? 9.176 12.530 4.385 1.00 71.38 165 THR A C 1
ATOM 1269 O O . THR A 1 165 ? 9.219 13.749 4.526 1.00 71.38 165 THR A O 1
ATOM 1272 N N . PHE A 1 166 ? 10.272 11.799 4.168 1.00 76.00 166 PHE A N 1
ATOM 1273 C CA . PHE A 1 166 ? 11.621 12.361 4.071 1.00 76.00 166 PHE A CA 1
ATOM 1274 C C . PHE A 1 166 ? 12.014 12.787 2.647 1.00 76.00 166 PHE A C 1
ATOM 1276 O O . PHE A 1 166 ? 13.172 13.131 2.424 1.00 76.00 166 PHE A O 1
ATOM 1283 N N . GLY A 1 167 ? 11.077 12.785 1.692 1.00 69.12 167 GLY A N 1
ATOM 1284 C CA . GLY A 1 167 ? 11.315 13.256 0.324 1.00 69.12 167 GLY A CA 1
ATOM 1285 C C . GLY A 1 167 ? 12.229 12.352 -0.509 1.00 69.12 167 GLY A C 1
ATOM 1286 O O . GLY A 1 167 ? 12.799 12.809 -1.491 1.00 69.12 167 GLY A O 1
ATOM 1287 N N . ILE A 1 168 ? 12.381 11.079 -0.125 1.00 72.69 168 ILE A N 1
ATOM 1288 C CA . ILE A 1 168 ? 13.099 10.066 -0.917 1.00 72.69 168 ILE A CA 1
ATOM 1289 C C . ILE A 1 168 ? 12.251 9.653 -2.133 1.00 72.69 168 ILE A C 1
ATOM 1291 O O . ILE A 1 168 ? 12.793 9.304 -3.177 1.00 72.69 168 ILE A O 1
ATOM 1295 N N . ILE A 1 169 ? 10.920 9.712 -2.004 1.00 68.00 169 ILE A N 1
ATOM 1296 C CA . ILE A 1 169 ? 9.949 9.494 -3.084 1.00 68.00 169 ILE A CA 1
ATOM 1297 C C . ILE A 1 169 ? 9.099 10.762 -3.218 1.00 68.00 169 ILE A C 1
ATOM 1299 O O . ILE A 1 169 ? 8.452 11.167 -2.250 1.00 68.00 169 ILE A O 1
ATOM 1303 N N . GLU A 1 170 ? 9.083 11.380 -4.402 1.00 68.75 170 GLU A N 1
ATOM 1304 C CA . GLU A 1 170 ? 8.223 12.535 -4.686 1.00 68.75 170 GLU A CA 1
ATOM 1305 C C . GLU A 1 170 ? 6.779 12.098 -4.957 1.00 68.75 170 GLU A C 1
ATOM 1307 O O . GLU A 1 170 ? 6.523 11.181 -5.740 1.00 68.75 170 GLU A O 1
ATOM 1312 N N . LEU A 1 171 ? 5.820 12.779 -4.322 1.00 65.62 171 LEU A N 1
ATOM 1313 C CA . LEU A 1 171 ? 4.394 12.576 -4.566 1.00 65.62 171 LEU A CA 1
ATOM 1314 C C . LEU A 1 171 ? 3.777 13.722 -5.379 1.00 65.62 171 LEU A C 1
ATOM 1316 O O . LEU A 1 171 ? 4.128 14.886 -5.184 1.00 65.62 171 LEU A O 1
ATOM 1320 N N . PRO A 1 172 ? 2.750 13.448 -6.204 1.00 68.88 172 PRO A N 1
ATOM 1321 C CA . PRO A 1 172 ? 1.865 14.496 -6.698 1.00 68.88 172 PRO A CA 1
ATOM 1322 C C . PRO A 1 172 ? 1.217 15.261 -5.530 1.00 68.88 172 PRO A C 1
ATOM 1324 O O . PRO A 1 172 ? 0.842 14.664 -4.521 1.00 68.88 172 PRO A O 1
ATOM 1327 N N . ILE A 1 173 ? 1.007 16.575 -5.676 1.00 68.00 173 ILE A N 1
ATOM 1328 C CA . ILE A 1 173 ? 0.428 17.453 -4.630 1.00 68.00 173 ILE A CA 1
ATOM 1329 C C . ILE A 1 173 ? -0.894 16.907 -4.060 1.00 68.00 173 ILE A C 1
ATOM 1331 O O . ILE A 1 173 ? -1.139 16.987 -2.856 1.00 68.00 173 ILE A O 1
ATOM 1335 N N . ILE A 1 174 ? -1.739 16.315 -4.907 1.00 64.31 174 ILE A N 1
ATOM 1336 C CA . ILE A 1 174 ? -3.014 15.721 -4.483 1.00 64.31 174 ILE A CA 1
ATOM 1337 C C . ILE A 1 174 ? -2.824 14.518 -3.540 1.00 64.31 174 ILE A C 1
ATOM 1339 O O . ILE A 1 174 ? -3.613 14.334 -2.612 1.00 64.31 174 ILE A O 1
ATOM 1343 N N . ASN A 1 175 ? -1.729 13.770 -3.695 1.00 72.31 175 ASN A N 1
ATOM 1344 C CA . ASN A 1 175 ? -1.396 12.626 -2.847 1.00 72.31 175 ASN A CA 1
ATOM 1345 C C . ASN A 1 175 ? -0.744 13.060 -1.525 1.00 72.31 175 ASN A C 1
ATOM 1347 O O . ASN A 1 175 ? -0.914 12.372 -0.522 1.00 72.31 175 ASN A O 1
ATOM 1351 N N . TYR A 1 176 ? -0.080 14.224 -1.476 1.00 72.62 176 TYR A N 1
ATOM 1352 C CA . TYR A 1 176 ? 0.461 14.785 -0.227 1.00 72.62 176 TYR A CA 1
ATOM 1353 C C . TYR A 1 176 ? -0.635 15.081 0.802 1.00 72.62 176 TYR A C 1
ATOM 1355 O O . TYR A 1 176 ? -0.509 14.722 1.973 1.00 72.62 176 TYR A O 1
ATOM 1363 N N . ILE A 1 177 ? -1.730 15.717 0.371 1.00 74.94 177 ILE A N 1
ATOM 1364 C CA . ILE A 1 177 ? -2.859 16.037 1.260 1.00 74.94 177 ILE A CA 1
ATOM 1365 C C . ILE A 1 177 ? -3.513 14.749 1.764 1.00 74.94 177 ILE A C 1
ATOM 1367 O O . ILE A 1 177 ? -3.866 14.647 2.945 1.00 74.94 177 ILE A O 1
ATOM 1371 N N . GLY A 1 178 ? -3.646 13.756 0.882 1.00 77.19 178 GLY A N 1
ATOM 1372 C CA . GLY A 1 178 ? -4.221 12.474 1.257 1.00 77.19 178 GLY A CA 1
ATOM 1373 C C . GLY A 1 178 ? -3.361 11.706 2.246 1.00 77.19 178 GLY A C 1
ATOM 1374 O O . GLY A 1 178 ? -3.859 11.252 3.276 1.00 77.19 178 GLY A O 1
ATOM 1375 N N . GLN A 1 179 ? -2.056 11.654 2.010 1.00 77.69 179 GLN A N 1
ATOM 1376 C CA . GLN A 1 179 ? -1.131 11.011 2.927 1.00 77.69 179 GLN A CA 1
ATOM 1377 C C . GLN A 1 179 ? -1.087 11.710 4.291 1.00 77.69 179 GLN A C 1
ATOM 1379 O O . GLN A 1 179 ? -1.142 11.040 5.321 1.00 77.69 179 GLN A O 1
ATOM 1384 N N . LEU A 1 180 ? -1.052 13.045 4.326 1.00 80.94 180 LEU A N 1
ATOM 1385 C CA . LEU A 1 180 ? -1.069 13.791 5.585 1.00 80.94 180 LEU A CA 1
ATOM 1386 C C . LEU A 1 180 ? -2.349 13.508 6.383 1.00 80.94 180 LEU A C 1
ATOM 1388 O O . LEU A 1 180 ? -2.288 13.252 7.587 1.00 80.94 180 LEU A O 1
ATOM 1392 N N . SER A 1 181 ? -3.500 13.496 5.708 1.00 83.44 181 SER A N 1
ATOM 1393 C CA . SER A 1 181 ? -4.789 13.161 6.325 1.00 83.44 181 SER A CA 1
ATOM 1394 C C . SER A 1 181 ? -4.777 11.743 6.902 1.00 83.44 181 SER A C 1
ATOM 1396 O O . SER A 1 181 ? -5.212 11.536 8.036 1.00 83.44 181 SER A O 1
ATOM 1398 N N . HIS A 1 182 ? -4.213 10.785 6.162 1.00 83.56 182 HIS A N 1
ATOM 1399 C CA . HIS A 1 182 ? -4.090 9.393 6.585 1.00 83.56 182 HIS A CA 1
ATOM 1400 C C . HIS A 1 182 ? -3.167 9.221 7.800 1.00 83.56 182 HIS A C 1
ATOM 1402 O O . HIS A 1 182 ? -3.494 8.489 8.735 1.00 83.56 182 HIS A O 1
ATOM 1408 N N . ILE A 1 183 ? -2.037 9.935 7.839 1.00 84.00 183 ILE A N 1
ATOM 1409 C CA . ILE A 1 183 ? -1.102 9.918 8.974 1.00 84.00 183 ILE A CA 1
ATOM 1410 C C . ILE A 1 183 ? -1.752 10.519 10.222 1.00 84.00 183 ILE A C 1
ATOM 1412 O O . ILE A 1 183 ? -1.657 9.937 11.306 1.00 84.00 183 ILE A O 1
ATOM 1416 N N . ILE A 1 184 ? -2.428 11.665 10.091 1.00 87.69 184 ILE A N 1
ATOM 1417 C CA . ILE A 1 184 ? -3.087 12.330 11.222 1.00 87.69 184 ILE A CA 1
ATOM 1418 C C . ILE A 1 184 ? -4.191 11.434 11.787 1.00 87.69 184 ILE A C 1
ATOM 1420 O O . ILE A 1 184 ? -4.209 11.170 12.991 1.00 87.69 184 ILE A O 1
ATOM 1424 N N . LEU A 1 185 ? -5.084 10.925 10.935 1.00 88.69 185 LEU A N 1
ATOM 1425 C CA . LEU A 1 185 ? -6.177 10.051 11.364 1.00 88.69 185 LEU A CA 1
ATOM 1426 C C . LEU A 1 185 ? -5.658 8.733 11.939 1.00 88.69 185 LEU A C 1
ATOM 1428 O O . LEU A 1 185 ? -6.111 8.319 13.008 1.00 88.69 185 LEU A O 1
ATOM 1432 N N . GLY A 1 186 ? -4.665 8.118 11.294 1.00 88.69 186 GLY A N 1
ATOM 1433 C CA . GLY A 1 186 ? -3.986 6.930 11.803 1.00 88.69 186 GLY A CA 1
ATOM 1434 C C . GLY A 1 186 ? -3.414 7.157 13.203 1.00 88.69 186 GLY A C 1
ATOM 1435 O O . GLY A 1 186 ? -3.691 6.372 14.109 1.00 88.69 186 GLY A O 1
ATOM 1436 N N . SER A 1 187 ? -2.713 8.275 13.412 1.00 90.00 187 SER A N 1
ATOM 1437 C CA . SER A 1 187 ? -2.102 8.643 14.696 1.00 90.00 187 SER A CA 1
ATOM 1438 C C . SER A 1 187 ? -3.139 8.912 15.789 1.00 90.00 187 SER A C 1
ATOM 1440 O O . SER A 1 187 ? -3.025 8.381 16.894 1.00 90.00 187 SER A O 1
ATOM 1442 N N . VAL A 1 188 ? -4.185 9.692 15.488 1.00 93.88 188 VAL A N 1
ATOM 1443 C CA . VAL A 1 188 ? -5.286 9.978 16.426 1.00 93.88 188 VAL A CA 1
ATOM 1444 C C . VAL A 1 188 ? -5.995 8.686 16.832 1.00 93.88 188 VAL A C 1
ATOM 1446 O O . VAL A 1 188 ? -6.223 8.450 18.022 1.00 93.88 188 VAL A O 1
ATOM 1449 N N . GLY A 1 189 ? -6.294 7.819 15.861 1.00 93.25 189 GLY A N 1
ATOM 1450 C CA . GLY A 1 189 ? -6.883 6.508 16.116 1.00 93.25 189 GLY A CA 1
ATOM 1451 C C . GLY A 1 189 ? -5.973 5.610 16.952 1.00 93.25 189 GLY A C 1
ATOM 1452 O O . GLY A 1 189 ? -6.447 4.949 17.873 1.00 93.25 189 GLY A O 1
ATOM 1453 N N . TYR A 1 190 ? -4.662 5.633 16.694 1.00 93.50 190 TYR A N 1
ATOM 1454 C CA . TYR A 1 190 ? -3.681 4.834 17.429 1.00 93.50 190 TYR A CA 1
ATOM 1455 C C . TYR A 1 190 ? -3.568 5.250 18.896 1.00 93.50 190 TYR A C 1
ATOM 1457 O O . TYR A 1 190 ? -3.626 4.398 19.783 1.00 93.50 190 TYR A O 1
ATOM 1465 N N . ILE A 1 191 ? -3.509 6.556 19.174 1.00 94.88 191 ILE A N 1
ATOM 1466 C CA . ILE A 1 191 ? -3.519 7.089 20.544 1.00 94.88 191 ILE A CA 1
ATOM 1467 C C . ILE A 1 191 ? -4.819 6.703 21.261 1.00 94.88 191 ILE A C 1
ATOM 1469 O O . ILE A 1 191 ? -4.785 6.229 22.399 1.00 94.88 191 ILE A O 1
ATOM 1473 N N . ALA A 1 192 ? -5.968 6.850 20.595 1.00 94.56 192 ALA A N 1
ATOM 1474 C CA . ALA A 1 192 ? -7.252 6.430 21.149 1.00 94.56 192 ALA A CA 1
ATOM 1475 C C . ALA A 1 192 ? -7.291 4.916 21.432 1.00 94.56 192 ALA A C 1
ATOM 1477 O O . ALA A 1 192 ? -7.806 4.498 22.471 1.00 94.56 192 ALA A O 1
ATOM 1478 N N . GLY A 1 193 ? -6.682 4.106 20.563 1.00 92.56 193 GLY A N 1
ATOM 1479 C CA . GLY A 1 193 ? -6.530 2.667 20.747 1.00 92.56 193 GLY A CA 1
ATOM 1480 C C . GLY A 1 193 ? -5.676 2.298 21.956 1.00 92.56 193 GLY A C 1
ATOM 1481 O O . GLY A 1 193 ? -6.090 1.453 22.746 1.00 92.56 193 GLY A O 1
ATOM 1482 N N . ILE A 1 194 ? -4.550 2.985 22.176 1.00 94.12 194 ILE A N 1
ATOM 1483 C CA . ILE A 1 194 ? -3.721 2.804 23.379 1.00 94.12 194 ILE A CA 1
ATOM 1484 C C . ILE A 1 194 ? -4.553 3.075 24.636 1.00 94.12 194 ILE A C 1
ATOM 1486 O O . ILE A 1 194 ? -4.566 2.260 25.559 1.00 94.12 194 ILE A O 1
ATOM 1490 N N . ILE A 1 195 ? -5.292 4.189 24.665 1.00 93.31 195 ILE A N 1
ATOM 1491 C CA . ILE A 1 195 ? -6.151 4.550 25.802 1.00 93.31 195 ILE A CA 1
ATOM 1492 C C . ILE A 1 195 ? -7.227 3.480 26.031 1.00 93.31 195 ILE A C 1
ATOM 1494 O O . ILE A 1 195 ? -7.456 3.078 27.174 1.00 93.31 195 ILE A O 1
ATOM 1498 N N . ALA A 1 196 ? -7.874 2.999 24.966 1.00 90.12 196 ALA A N 1
ATOM 1499 C CA . ALA A 1 196 ? -8.900 1.964 25.052 1.00 90.12 196 ALA A CA 1
ATOM 1500 C C . ALA A 1 196 ? -8.334 0.639 25.593 1.00 90.12 196 ALA A C 1
ATOM 1502 O O . ALA A 1 196 ? -8.903 0.065 26.521 1.00 90.12 196 ALA A O 1
ATOM 1503 N N . VAL A 1 197 ? -7.189 0.185 25.075 1.00 91.81 197 VAL A N 1
ATOM 1504 C CA . VAL A 1 197 ? -6.525 -1.059 25.493 1.00 91.81 197 VAL A CA 1
ATOM 1505 C C . VAL A 1 197 ? -6.030 -0.975 26.939 1.00 91.81 197 VAL A C 1
ATOM 1507 O O . VAL A 1 197 ? -6.311 -1.874 27.732 1.00 91.81 197 VAL A O 1
ATOM 1510 N N . ILE A 1 198 ? -5.363 0.118 27.328 1.00 91.56 198 ILE A N 1
ATOM 1511 C CA . ILE A 1 198 ? -4.944 0.340 28.723 1.00 91.56 198 ILE A CA 1
ATOM 1512 C C . ILE A 1 198 ? -6.161 0.367 29.646 1.00 91.56 198 ILE A C 1
ATOM 1514 O O . ILE A 1 198 ? -6.124 -0.214 30.731 1.00 91.56 198 ILE A O 1
ATOM 1518 N N . GLY A 1 199 ? -7.248 1.014 29.224 1.00 88.56 199 GLY A N 1
ATOM 1519 C CA . GLY A 1 199 ? -8.484 1.067 29.991 1.00 88.56 199 GLY A CA 1
ATOM 1520 C C . GLY A 1 199 ? -9.115 -0.315 30.200 1.00 88.56 199 GLY A C 1
ATOM 1521 O O . GLY A 1 199 ? -9.555 -0.607 31.314 1.00 88.56 199 GLY A O 1
ATOM 1522 N N . ILE A 1 200 ? -9.085 -1.184 29.182 1.00 88.19 200 ILE A N 1
ATOM 1523 C CA . ILE A 1 200 ? -9.510 -2.589 29.283 1.00 88.19 200 ILE A CA 1
ATOM 1524 C C . ILE A 1 200 ? -8.648 -3.328 30.318 1.00 88.19 200 ILE A C 1
ATOM 1526 O O . ILE A 1 200 ? -9.193 -3.895 31.265 1.00 88.19 200 ILE A O 1
ATOM 1530 N N . PHE A 1 201 ? -7.314 -3.265 30.210 1.00 88.38 201 PHE A N 1
ATOM 1531 C CA . PHE A 1 201 ? -6.406 -3.922 31.165 1.00 88.38 201 PHE A CA 1
ATOM 1532 C C . PHE A 1 201 ? -6.537 -3.385 32.595 1.00 88.38 201 PHE A C 1
ATOM 1534 O O . PHE A 1 201 ? -6.447 -4.138 33.564 1.00 88.38 201 PHE A O 1
ATOM 1541 N N . SER A 1 202 ? -6.802 -2.089 32.732 1.00 88.31 202 SER A N 1
ATOM 1542 C CA . SER A 1 202 ? -6.952 -1.411 34.021 1.00 88.31 202 SER A CA 1
ATOM 1543 C C . SER A 1 202 ? -8.363 -1.542 34.609 1.00 88.31 202 SER A C 1
ATOM 1545 O O . SER A 1 202 ? -8.655 -0.930 35.636 1.00 88.31 202 SER A O 1
ATOM 1547 N N . ASN A 1 203 ? -9.256 -2.317 33.977 1.00 83.88 203 ASN A N 1
ATOM 1548 C CA . ASN A 1 203 ? -10.660 -2.480 34.370 1.00 83.88 203 ASN A CA 1
ATOM 1549 C C . ASN A 1 203 ? -11.411 -1.144 34.539 1.00 83.88 203 ASN A C 1
ATOM 1551 O O . ASN A 1 203 ? -12.292 -1.005 35.397 1.00 83.88 203 ASN A O 1
ATOM 1555 N N . VAL A 1 204 ? -11.070 -0.142 33.726 1.00 84.56 204 VAL A N 1
ATOM 1556 C CA . VAL A 1 204 ? -11.739 1.159 33.741 1.00 84.56 204 VAL A CA 1
ATOM 1557 C C . VAL A 1 204 ? -13.203 0.965 33.330 1.00 84.56 204 VAL A C 1
ATOM 1559 O O . VAL A 1 204 ? -13.488 0.227 32.384 1.00 84.56 204 VAL A O 1
ATOM 1562 N N . PRO A 1 205 ? -14.171 1.616 34.005 1.00 81.62 205 PRO A N 1
ATOM 1563 C CA . PRO A 1 205 ? -15.571 1.508 33.622 1.00 81.62 205 PRO A CA 1
ATOM 1564 C C . PRO A 1 205 ? -15.790 1.875 32.154 1.00 81.62 205 PRO A C 1
ATOM 1566 O O . PRO A 1 205 ? -15.339 2.923 31.689 1.00 81.62 205 PRO A O 1
ATOM 1569 N N . ILE A 1 206 ? -16.563 1.045 31.453 1.00 74.94 206 ILE A N 1
ATOM 1570 C CA . ILE A 1 206 ? -16.812 1.164 30.010 1.00 74.94 206 ILE A CA 1
ATOM 1571 C C . ILE A 1 206 ? -17.367 2.541 29.611 1.00 74.94 206 ILE A C 1
ATOM 1573 O O . ILE A 1 206 ? -17.052 3.076 28.551 1.00 74.94 206 ILE A O 1
ATOM 1577 N N . SER A 1 207 ? -18.123 3.179 30.510 1.00 79.38 207 SER A N 1
ATOM 1578 C CA . SER A 1 207 ? -18.658 4.528 30.329 1.00 79.38 207 SER A CA 1
ATOM 1579 C C . SER A 1 207 ? -17.587 5.612 30.205 1.00 79.38 207 SER A C 1
ATOM 1581 O O . SER A 1 207 ? -17.824 6.592 29.503 1.00 79.38 207 SER A O 1
ATOM 1583 N N . LYS A 1 208 ? -16.424 5.435 30.842 1.00 84.69 208 LYS A N 1
ATOM 1584 C CA . LYS A 1 208 ? -15.300 6.380 30.791 1.00 84.69 208 LYS A CA 1
ATOM 1585 C C . LYS A 1 208 ? -14.422 6.189 29.552 1.00 84.69 208 LYS A C 1
ATOM 1587 O O . LYS A 1 208 ? -13.715 7.111 29.173 1.00 84.69 208 LYS A O 1
ATOM 1592 N N . MET A 1 209 ? -14.495 5.024 28.906 1.00 85.62 209 MET A N 1
ATOM 1593 C CA . MET A 1 209 ? -13.704 4.693 27.712 1.00 85.62 209 MET A CA 1
ATOM 1594 C C . MET A 1 209 ? -14.437 4.966 26.392 1.00 85.62 209 MET A C 1
ATOM 1596 O O . MET A 1 209 ? -13.834 4.858 25.330 1.00 85.62 209 MET A O 1
ATOM 1600 N N . LYS A 1 210 ? -15.726 5.340 26.445 1.00 88.00 210 LYS A N 1
ATOM 1601 C CA . LYS A 1 210 ? -16.596 5.570 25.274 1.00 88.00 210 LYS A CA 1
ATOM 1602 C C . LYS A 1 210 ? -15.936 6.391 24.177 1.00 88.00 210 LYS A C 1
ATOM 1604 O O . LYS A 1 210 ? -15.921 5.966 23.029 1.00 88.00 210 LYS A O 1
ATOM 1609 N N . LEU A 1 211 ? -15.406 7.559 24.537 1.00 91.75 211 LEU A N 1
ATOM 1610 C CA . LEU A 1 211 ? -14.816 8.469 23.563 1.00 91.75 211 LEU A CA 1
ATOM 1611 C C . LEU A 1 211 ? -13.620 7.823 22.860 1.00 91.75 211 LEU A C 1
ATOM 1613 O O . LEU A 1 211 ? -13.561 7.851 21.640 1.00 91.75 211 LEU A O 1
ATOM 1617 N N . ALA A 1 212 ? -12.721 7.187 23.615 1.00 91.81 212 ALA A N 1
ATOM 1618 C CA . ALA A 1 212 ? -11.553 6.515 23.053 1.00 91.81 212 ALA A CA 1
ATOM 1619 C C . ALA A 1 212 ? -11.955 5.380 22.096 1.00 91.81 212 ALA A C 1
ATOM 1621 O O . ALA A 1 212 ? -11.452 5.321 20.980 1.00 91.81 212 ALA A O 1
ATOM 1622 N N . VAL A 1 213 ? -12.921 4.539 22.484 1.00 90.25 213 VAL A N 1
ATOM 1623 C CA . VAL A 1 213 ? -13.421 3.442 21.636 1.00 90.25 213 VAL A CA 1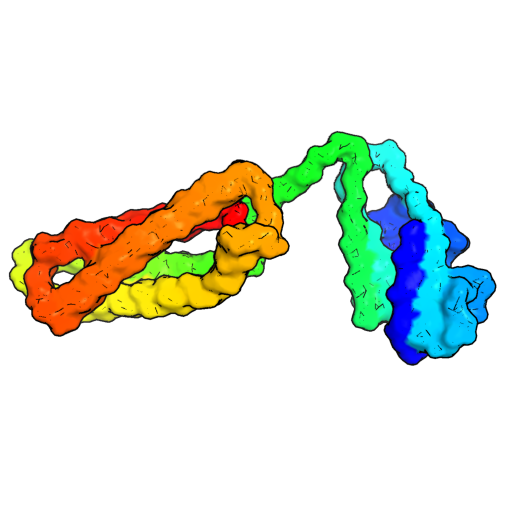
ATOM 1624 C C . VAL A 1 213 ? -14.055 3.974 20.345 1.00 90.25 213 VAL A C 1
ATOM 1626 O O . VAL A 1 213 ? -13.777 3.451 19.268 1.00 90.25 213 VAL A O 1
ATOM 1629 N N . TYR A 1 214 ? -14.862 5.038 20.419 1.00 93.44 214 TYR A N 1
ATOM 1630 C CA . TYR A 1 214 ? -15.465 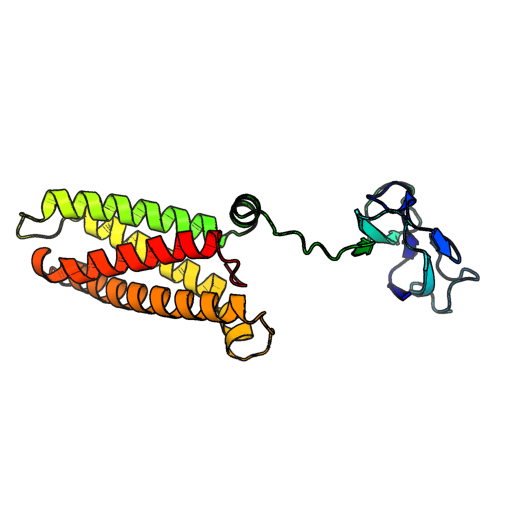5.636 19.224 1.00 93.44 214 TYR A CA 1
ATOM 1631 C C . TYR A 1 214 ? -14.445 6.325 18.320 1.00 93.44 214 TYR A C 1
ATOM 1633 O O . TYR A 1 214 ? -14.520 6.164 17.106 1.00 93.44 214 TYR A O 1
ATOM 1641 N N . VAL A 1 215 ? -13.498 7.074 18.889 1.00 94.38 215 VAL A N 1
ATOM 1642 C CA . VAL A 1 215 ? -12.451 7.758 18.117 1.00 94.38 215 VAL A CA 1
ATOM 1643 C C . VAL A 1 215 ? -11.563 6.736 17.415 1.00 94.38 215 VAL A C 1
ATOM 1645 O O . VAL A 1 215 ? -11.335 6.875 16.220 1.00 94.38 215 VAL A O 1
ATOM 1648 N N . MET A 1 216 ? -11.132 5.683 18.115 1.00 93.56 216 MET A N 1
ATOM 1649 C CA . MET A 1 216 ? -10.376 4.567 17.536 1.00 93.56 216 MET A CA 1
ATOM 1650 C C . MET A 1 216 ? -11.136 3.925 16.368 1.00 93.56 216 MET A C 1
ATOM 1652 O O . MET A 1 216 ? -10.586 3.790 15.278 1.00 93.56 216 MET A O 1
ATOM 1656 N N . PHE A 1 217 ? -12.414 3.583 16.571 1.00 93.06 217 PHE A N 1
ATOM 1657 C CA . PHE A 1 217 ? -13.250 2.981 15.531 1.00 93.06 217 PHE A CA 1
ATOM 1658 C C . PHE A 1 217 ? -13.398 3.883 14.302 1.00 93.06 217 PHE A C 1
ATOM 1660 O O . PHE A 1 217 ? -13.155 3.437 13.181 1.00 93.06 217 PHE A O 1
ATOM 1667 N N . LEU A 1 218 ? -13.793 5.142 14.505 1.00 93.44 218 LEU A N 1
ATOM 1668 C CA . LEU A 1 218 ? -14.035 6.086 13.415 1.00 93.44 218 LEU A CA 1
ATOM 1669 C C . LEU A 1 218 ? -12.752 6.392 12.652 1.00 93.44 218 LEU A C 1
ATOM 1671 O O . LEU A 1 218 ? -12.758 6.342 11.425 1.00 93.44 218 LEU A O 1
ATOM 1675 N N . ALA A 1 219 ? -11.661 6.665 13.369 1.00 92.88 219 ALA A N 1
ATOM 1676 C CA . ALA A 1 219 ? -10.382 6.989 12.764 1.00 92.88 219 ALA A CA 1
ATOM 1677 C C . ALA A 1 219 ? -9.893 5.848 11.874 1.00 92.88 219 ALA A C 1
ATOM 1679 O O . ALA A 1 219 ? -9.593 6.088 10.714 1.00 92.88 219 ALA A O 1
ATOM 1680 N N . TRP A 1 220 ? -9.874 4.607 12.366 1.00 90.12 220 TRP A N 1
ATOM 1681 C CA . TRP A 1 220 ? -9.348 3.474 11.601 1.00 90.12 220 TRP A CA 1
ATOM 1682 C C . TRP A 1 220 ? -10.280 2.992 10.494 1.00 90.12 220 TRP A C 1
ATOM 1684 O O . TRP A 1 220 ? -9.804 2.651 9.414 1.00 90.12 220 TRP A O 1
ATOM 1694 N N . THR A 1 221 ? -11.596 3.029 10.712 1.00 91.00 221 THR A N 1
ATOM 1695 C CA . THR A 1 221 ? -12.569 2.709 9.656 1.00 91.00 221 THR A CA 1
ATOM 1696 C C . THR A 1 221 ? -12.476 3.721 8.522 1.00 91.00 221 THR A C 1
ATOM 1698 O O . THR A 1 221 ? -12.406 3.337 7.357 1.00 91.00 221 THR A O 1
ATOM 1701 N N . PHE A 1 222 ? -12.413 5.015 8.852 1.00 89.56 222 PHE A N 1
ATOM 1702 C CA . PHE A 1 222 ? -12.205 6.048 7.848 1.00 89.56 222 PHE A CA 1
ATOM 1703 C C . PHE A 1 222 ? -10.853 5.869 7.159 1.00 89.56 222 PHE A C 1
ATOM 1705 O O . PHE A 1 222 ? -10.814 5.902 5.940 1.00 89.56 222 PHE A O 1
ATOM 1712 N N . ASN A 1 223 ? -9.770 5.616 7.903 1.00 86.88 223 ASN A N 1
ATOM 1713 C CA . ASN A 1 223 ? -8.437 5.447 7.321 1.00 86.88 223 ASN A CA 1
ATOM 1714 C C . ASN A 1 223 ? -8.380 4.294 6.313 1.00 86.88 223 ASN A C 1
ATOM 1716 O O . ASN A 1 223 ? -7.756 4.425 5.263 1.00 86.88 223 ASN A O 1
ATOM 1720 N N . PHE A 1 224 ? -9.061 3.188 6.624 1.00 86.75 224 PHE A N 1
ATOM 1721 C CA . PHE A 1 224 ? -9.180 2.032 5.745 1.00 86.75 224 PHE A CA 1
ATOM 1722 C C . PHE A 1 224 ? -9.908 2.379 4.441 1.00 86.75 224 PHE A C 1
ATOM 1724 O O . PHE A 1 224 ? -9.349 2.195 3.364 1.00 86.75 224 PHE A O 1
ATOM 1731 N N . PHE A 1 225 ? -11.124 2.930 4.521 1.00 84.62 225 PHE A N 1
ATOM 1732 C CA . PHE A 1 225 ? -11.878 3.285 3.314 1.00 84.62 225 PHE A CA 1
ATOM 1733 C C . PHE A 1 225 ? -11.206 4.408 2.529 1.00 84.62 225 PHE A C 1
ATOM 1735 O O . PHE A 1 225 ? -11.146 4.352 1.306 1.00 84.62 225 PHE A O 1
ATOM 1742 N N . TYR A 1 226 ? -10.656 5.402 3.221 1.00 81.62 226 TYR A N 1
ATOM 1743 C CA . TYR A 1 226 ? -9.914 6.492 2.605 1.00 81.62 226 TYR A CA 1
ATOM 1744 C C . TYR A 1 226 ? -8.725 5.972 1.794 1.00 81.62 226 TYR A C 1
ATOM 1746 O O . TYR A 1 226 ? -8.549 6.389 0.654 1.00 81.62 226 TYR A O 1
ATOM 1754 N N . GLY A 1 227 ? -7.976 5.007 2.338 1.00 74.50 227 GLY A N 1
ATOM 1755 C CA . GLY A 1 227 ? -6.869 4.366 1.634 1.00 74.50 227 GLY A CA 1
ATOM 1756 C C . GLY A 1 227 ? -7.284 3.606 0.372 1.00 74.50 227 GLY A C 1
ATOM 1757 O O . GLY A 1 227 ? -6.468 3.485 -0.527 1.00 74.50 227 GLY A O 1
ATOM 1758 N N . ILE A 1 228 ? -8.528 3.125 0.259 1.00 73.56 228 ILE A N 1
ATOM 1759 C CA . ILE A 1 228 ? -9.028 2.467 -0.966 1.00 73.56 228 ILE A CA 1
ATOM 1760 C C . ILE A 1 228 ? -9.270 3.490 -2.085 1.00 73.56 228 ILE A C 1
ATOM 1762 O O . ILE A 1 228 ? -9.013 3.213 -3.254 1.00 73.56 228 ILE A O 1
ATOM 1766 N N . PHE A 1 229 ? -9.804 4.665 -1.740 1.00 68.38 229 PHE A N 1
ATOM 1767 C CA . PHE A 1 229 ? -10.199 5.681 -2.723 1.00 68.38 229 PHE A CA 1
ATOM 1768 C C . PHE A 1 229 ? -9.082 6.662 -3.071 1.00 68.38 229 PHE A C 1
ATOM 1770 O O . PHE A 1 229 ? -9.111 7.262 -4.144 1.00 68.38 229 PHE A O 1
ATOM 1777 N N . VAL A 1 230 ? -8.123 6.847 -2.168 1.00 66.94 230 VAL A N 1
ATOM 1778 C CA . VAL A 1 230 ? -6.970 7.717 -2.364 1.00 66.94 230 VAL A CA 1
ATOM 1779 C C . VAL A 1 230 ? -5.731 6.834 -2.316 1.00 66.94 230 VAL A C 1
ATOM 1781 O O . VAL A 1 230 ? -5.366 6.398 -1.224 1.00 66.94 230 VAL A O 1
ATOM 1784 N N . PRO A 1 231 ? -5.097 6.539 -3.468 1.00 59.09 231 PRO A N 1
ATOM 1785 C CA . PRO A 1 231 ? -3.882 5.741 -3.497 1.00 59.09 231 PRO A CA 1
ATOM 1786 C C . PRO A 1 231 ? -2.786 6.494 -2.744 1.00 59.09 231 PRO A C 1
ATOM 1788 O O . PRO A 1 231 ? -2.262 7.513 -3.200 1.00 59.09 231 PRO A O 1
ATOM 1791 N N . ILE A 1 232 ? -2.476 6.005 -1.551 1.00 61.50 232 ILE A N 1
ATOM 1792 C CA . ILE A 1 232 ? -1.373 6.484 -0.727 1.00 61.50 232 ILE A CA 1
ATOM 1793 C C . ILE A 1 232 ? -0.254 5.470 -0.931 1.00 61.50 232 ILE A C 1
ATOM 1795 O O . ILE A 1 232 ? -0.507 4.279 -0.769 1.00 61.50 232 ILE A O 1
ATOM 1799 N N . PRO A 1 233 ? 0.971 5.876 -1.293 1.00 51.25 233 PRO A N 1
ATOM 1800 C CA . PRO A 1 233 ? 2.020 4.895 -1.513 1.00 51.25 233 PRO A CA 1
ATOM 1801 C C . PRO A 1 233 ? 2.333 4.171 -0.195 1.00 51.25 233 PRO A C 1
ATOM 1803 O O . PRO A 1 233 ? 2.531 4.807 0.843 1.00 51.25 233 PRO A O 1
ATOM 1806 N N . GLY A 1 234 ? 2.308 2.837 -0.251 1.00 50.12 234 GLY A N 1
ATOM 1807 C CA . GLY A 1 234 ? 2.387 1.934 0.903 1.00 50.12 234 GLY A CA 1
ATOM 1808 C C . GLY A 1 234 ? 1.033 1.410 1.414 1.00 50.12 234 GLY A C 1
ATOM 1809 O O . GLY A 1 234 ? 1.026 0.500 2.241 1.00 50.12 234 GLY A O 1
ATOM 1810 N N . GLY A 1 235 ? -0.096 1.955 0.941 1.00 41.84 235 GLY A N 1
ATOM 1811 C CA . GLY A 1 235 ? -1.462 1.485 1.216 1.00 41.84 235 GLY A CA 1
ATOM 1812 C C . GLY A 1 235 ? -1.931 0.450 0.211 1.00 41.84 235 GLY A C 1
ATOM 1813 O O . GLY A 1 235 ? -1.821 0.744 -0.997 1.00 41.84 235 GLY A O 1
#

Foldseek 3Di:
DKDKFFDAFKKKAQDDPPWCSVQKDKPPDRIGTQPDPQFPDVDHRMGIHDIDIDGHPDFDKTKGKMAICHPPDDPDPPGPDIDIDIDGDDDPDPPPPQLVNVCVPDPLLVLLVLLLVLLVVLVVQLVVCVPPQWDDPSSLVSLVVSLVSLVVSCVQLVVVLVCDVVPVDDDDPQLVVLSVLLVVLSVQLNVLSVLLNVCNVVRPGSNVSVVSSVSNNVSSVCSSVSCSVRPHVSD

Secondary structure (DSSP, 8-state):
-EEEEESTTEEEE--TTSTTGGGSEEES-SEEETT-TT-S--STTEEEEE-EEEPPSSSEEEEEEEEEEETT-TT----SEEEEEEEEESS-------HHHHHHH-HHHHHHHHHHHHHHHHHHHHHHHTTSSS--HHHHHHHHHHHHHHHHHHHHHHHHHHHHHTTSS---HHHHHHHHHHHHHHHHHHHHHHHHHHHHHTT--HHHHHHHHHHHHHHHHHHHHHHHHS--TT-